Protein AF-A0A3C1ZTW9-F1 (afdb_monomer_lite)

Secondary structure (DSSP, 8-state):
----TT----S--S----SSS-------GGGHHHHHHH-HHHHHHHHHHHHHHHHHHHHHHHHHHHHHHHHHHHHHHHHHHHHHHHHHHHHHHHHHHHHHTHHHHHHHHTT----HHHHHHHHHHHHHHHHH------HHHHHHHHHHHHHHHHHTT-SSHHHHHHHHHHTT--HHHHHHHHHHS-GGGHHHHHHHHHHHHHHHHHHHHHHHHHHHHHHHHHHHHHHH-

Sequence (229 aa):
MGVLPYSRMTSVRGTGEADQDSEVVTLHKDHFREMICDCHELTTALVHEMSSRIREYTKNAQLDDKMMSLGKLSAGLAHELNNPSAAVVRSSKELARHLEQQPERFKKVLKIKMSDAQIDAMTEVLFEKLEQGLVRLSTLDRMDVEEALVDWLYDQEVEEPEDVADNLIDYGFTVEDLEKIASQTPKEHMPGMVQWISQMLTTEKLVGEIEDASSRISNLVLSIKSYTH

Radius of gyration: 37.2 Å; chains: 1; bounding box: 68×43×102 Å

Foldseek 3Di:
DDDFPPDPDPDDPDDDDDPDDDDDDDDDPVCVVVCVVPPVPVNVVRVVVVVVVVVVVVVVVVVVVVVVVVVVVVVVLVVLLVVLVVLLVVLVVVLVVLVVPVPVLVVLVVVFDFDPVLVVQLVVLLVVLVVQAFDDDDPVVLVVQLVQQLVLCVVLVADPSNLLSVLCVRSPDGVVSLVSNPVRGDSVCSNSSSVVSSSVSSNSVSVVSNVVSVVSNVVSVVVVVVVVD

Structure (mmCIF, N/CA/C/O backbone):
data_AF-A0A3C1ZTW9-F1
#
_entry.id   AF-A0A3C1ZTW9-F1
#
loop_
_atom_site.group_PDB
_atom_site.id
_atom_site.type_symbol
_atom_site.label_atom_id
_atom_site.label_alt_id
_atom_site.label_comp_id
_atom_site.label_asym_id
_atom_site.label_entity_id
_atom_site.label_seq_id
_atom_site.pdbx_PDB_ins_code
_atom_site.Cartn_x
_atom_site.Cartn_y
_atom_site.Cartn_z
_atom_site.occupancy
_atom_site.B_iso_or_equiv
_atom_site.auth_seq_id
_atom_site.auth_comp_id
_atom_site.auth_asym_id
_atom_site.auth_atom_id
_atom_site.pdbx_PDB_model_num
ATOM 1 N N . MET A 1 1 ? 21.810 7.412 -52.844 1.00 63.12 1 MET A N 1
ATOM 2 C CA . MET A 1 1 ? 23.039 6.602 -52.659 1.00 63.12 1 MET A CA 1
ATOM 3 C C . MET A 1 1 ? 22.981 5.356 -53.535 1.00 63.12 1 MET A C 1
ATOM 5 O O . MET A 1 1 ? 21.943 4.709 -53.557 1.00 63.12 1 MET A O 1
ATOM 9 N N . GLY A 1 2 ? 24.064 5.036 -54.250 1.00 76.44 2 GLY A N 1
ATOM 10 C CA . GLY A 1 2 ? 24.165 3.859 -55.126 1.00 76.44 2 GLY A CA 1
ATOM 11 C C . GLY A 1 2 ? 24.923 2.682 -54.499 1.00 76.44 2 GLY A C 1
ATOM 12 O O . GLY A 1 2 ? 25.417 2.774 -53.375 1.00 76.44 2 GLY A O 1
ATOM 13 N N . VAL A 1 3 ? 24.999 1.569 -55.232 1.00 85.88 3 VAL A N 1
ATOM 14 C CA . VAL A 1 3 ? 25.796 0.389 -54.859 1.00 85.88 3 VAL A CA 1
ATOM 15 C C . VAL A 1 3 ? 27.291 0.719 -54.888 1.00 85.88 3 VAL A C 1
ATOM 17 O O . VAL A 1 3 ? 27.740 1.461 -55.754 1.00 85.88 3 VAL A O 1
ATOM 20 N N . LEU A 1 4 ? 28.049 0.187 -53.929 1.00 88.19 4 LEU A N 1
ATOM 21 C CA . LEU A 1 4 ? 29.509 0.312 -53.863 1.00 88.19 4 LEU A CA 1
ATOM 22 C C . LEU A 1 4 ? 30.174 -1.018 -54.261 1.00 88.19 4 LEU A C 1
ATOM 24 O O . LEU A 1 4 ? 29.540 -2.070 -54.119 1.00 88.19 4 LEU A O 1
ATOM 28 N N . PRO A 1 5 ? 31.436 -1.009 -54.725 1.00 86.56 5 PRO A N 1
ATOM 29 C CA . PRO A 1 5 ? 32.197 -2.230 -54.977 1.00 86.56 5 PRO A CA 1
ATOM 30 C C . PRO A 1 5 ? 32.163 -3.181 -53.777 1.00 86.56 5 PRO A C 1
ATOM 32 O O . PRO A 1 5 ? 32.276 -2.746 -52.633 1.00 86.56 5 PRO A O 1
ATOM 35 N N . TYR A 1 6 ? 31.993 -4.479 -54.044 1.00 86.75 6 TYR A N 1
ATOM 36 C CA . TYR A 1 6 ? 31.901 -5.547 -53.033 1.00 86.75 6 TYR A CA 1
ATOM 37 C C . TYR A 1 6 ? 30.699 -5.467 -52.068 1.00 86.75 6 TYR A C 1
ATOM 39 O O . TYR A 1 6 ? 30.560 -6.319 -51.188 1.00 86.75 6 TYR A O 1
ATOM 47 N N . SER A 1 7 ? 29.795 -4.496 -52.239 1.00 85.62 7 SER A N 1
ATOM 48 C CA . SER A 1 7 ? 28.564 -4.399 -51.454 1.00 85.62 7 SER A CA 1
ATOM 49 C C . SER A 1 7 ? 27.579 -5.523 -51.796 1.00 85.62 7 SER A C 1
ATOM 51 O O . SER A 1 7 ? 27.437 -5.922 -52.950 1.00 85.62 7 SER A O 1
ATOM 53 N N . ARG A 1 8 ? 26.828 -5.992 -50.791 1.00 83.94 8 ARG A N 1
ATOM 54 C CA . ARG A 1 8 ? 25.714 -6.948 -50.958 1.00 83.94 8 ARG A CA 1
ATOM 55 C C . ARG A 1 8 ? 24.378 -6.271 -51.295 1.00 83.94 8 ARG A C 1
ATOM 57 O O . ARG A 1 8 ? 23.343 -6.931 -51.307 1.00 83.94 8 ARG A O 1
ATOM 64 N N . MET A 1 9 ? 24.368 -4.956 -51.506 1.00 80.25 9 MET A N 1
ATOM 65 C CA . MET A 1 9 ? 23.143 -4.199 -51.754 1.00 80.25 9 MET A CA 1
ATO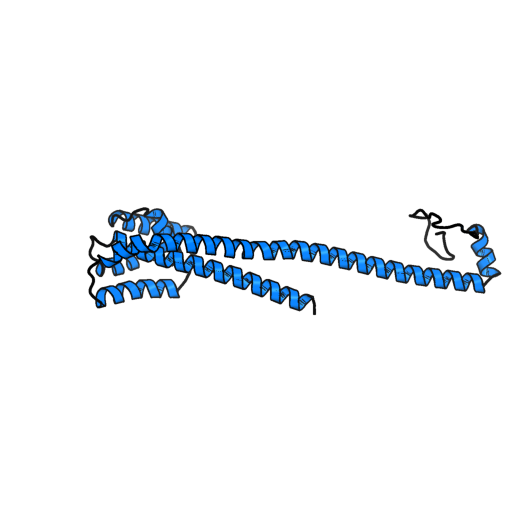M 66 C C . MET A 1 9 ? 22.567 -4.510 -53.143 1.00 80.25 9 MET A C 1
ATOM 68 O O . MET A 1 9 ? 23.2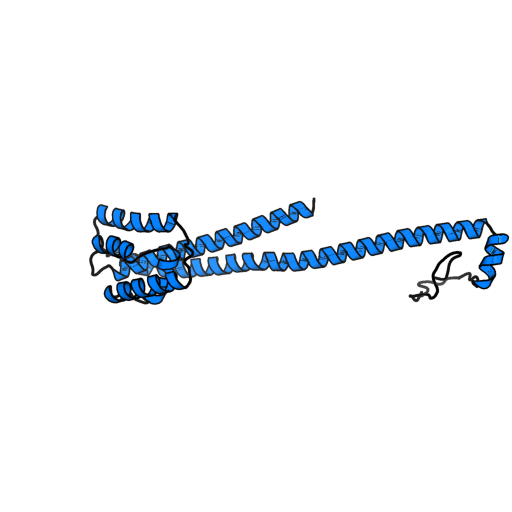19 -4.279 -54.156 1.00 80.25 9 MET A O 1
ATOM 72 N N . THR A 1 10 ? 21.325 -4.995 -53.191 1.00 75.19 10 THR A N 1
ATOM 73 C CA . THR A 1 10 ? 20.616 -5.346 -54.438 1.00 75.19 10 THR A CA 1
ATOM 74 C C . THR A 1 10 ? 19.577 -4.307 -54.864 1.00 75.19 10 THR A C 1
ATOM 76 O O . THR A 1 10 ? 19.251 -4.215 -56.043 1.00 75.19 10 THR A O 1
ATOM 79 N N . SER A 1 11 ? 19.087 -3.494 -53.926 1.00 75.44 11 SER A N 1
ATOM 80 C CA . SER A 1 11 ? 18.106 -2.430 -54.161 1.00 75.44 11 SER A CA 1
ATOM 81 C C . SER A 1 11 ? 18.383 -1.241 -53.244 1.00 75.44 11 SER A C 1
ATOM 83 O O . SER A 1 11 ? 18.690 -1.436 -52.065 1.00 75.44 11 SER A O 1
ATOM 85 N N . VAL A 1 12 ? 18.219 -0.020 -53.748 1.00 75.88 12 VAL A N 1
ATOM 86 C CA . VAL A 1 12 ? 18.266 1.196 -52.924 1.00 75.88 12 VAL A CA 1
ATOM 87 C C . VAL A 1 12 ? 16.960 1.295 -52.125 1.00 75.88 12 VAL A C 1
ATOM 89 O O . VAL A 1 12 ? 15.884 1.179 -52.702 1.00 75.88 12 VAL A O 1
ATOM 92 N N . ARG A 1 13 ? 17.045 1.482 -50.801 1.00 68.75 13 ARG A N 1
ATOM 93 C CA . ARG A 1 13 ? 15.878 1.544 -49.892 1.00 68.75 13 ARG A CA 1
ATOM 94 C C . ARG A 1 13 ? 15.469 2.968 -49.479 1.00 68.75 13 ARG A C 1
ATOM 96 O O . ARG A 1 13 ? 14.739 3.127 -48.511 1.00 68.75 13 ARG A O 1
ATOM 103 N N . GLY A 1 14 ? 15.927 3.995 -50.193 1.00 77.06 14 GLY A N 1
ATOM 104 C CA . GLY A 1 14 ? 15.598 5.391 -49.896 1.00 77.06 14 GLY A CA 1
ATOM 105 C C . GLY A 1 14 ? 15.730 6.301 -51.114 1.00 77.06 14 GLY A C 1
ATOM 106 O O . GLY A 1 14 ? 16.439 5.977 -52.068 1.00 77.06 14 GLY A O 1
ATOM 107 N N . THR A 1 15 ? 15.046 7.438 -51.076 1.00 80.75 15 THR A N 1
ATOM 108 C CA . THR A 1 15 ? 15.148 8.514 -52.069 1.00 80.75 15 THR A CA 1
ATOM 109 C C . THR A 1 15 ? 16.138 9.572 -51.588 1.00 80.75 15 THR A C 1
ATOM 111 O O . THR A 1 15 ? 16.357 9.729 -50.390 1.00 80.75 15 THR A O 1
ATOM 114 N N . GLY A 1 16 ? 16.780 10.268 -52.523 1.00 84.44 16 GLY A N 1
ATOM 115 C CA . GLY A 1 16 ? 17.597 11.442 -52.227 1.00 84.44 16 GLY A CA 1
ATOM 116 C C . GLY A 1 16 ? 17.091 12.607 -53.060 1.00 84.44 16 GLY A C 1
ATOM 117 O O . GLY A 1 16 ? 16.794 12.417 -54.238 1.00 84.44 16 GLY A O 1
ATOM 118 N N . GLU A 1 17 ? 16.990 13.775 -52.446 1.00 89.88 17 GLU A N 1
ATOM 119 C CA . GLU A 1 17 ? 16.641 15.034 -53.096 1.00 89.88 17 GLU A CA 1
ATOM 120 C C . GLU A 1 17 ? 17.818 15.999 -52.945 1.00 89.88 17 GLU A C 1
ATOM 122 O O . GLU A 1 17 ? 18.575 15.914 -51.973 1.00 89.88 17 GLU A O 1
ATOM 127 N N . ALA A 1 18 ? 18.020 16.860 -53.940 1.00 92.94 18 ALA A N 1
ATOM 128 C CA . ALA A 1 18 ? 19.041 17.892 -53.873 1.00 92.94 18 ALA A CA 1
ATOM 129 C C . ALA A 1 18 ? 18.489 19.075 -53.069 1.00 92.94 18 ALA A C 1
ATOM 131 O O . ALA A 1 18 ? 17.537 19.716 -53.497 1.00 92.94 18 ALA A O 1
ATOM 132 N N . ASP A 1 19 ? 19.097 19.356 -51.919 1.00 94.12 19 ASP A N 1
ATOM 133 C CA . ASP A 1 19 ? 18.722 20.488 -51.054 1.00 94.12 19 ASP A CA 1
ATOM 134 C C . ASP A 1 19 ? 19.178 21.847 -51.633 1.00 94.12 19 ASP A C 1
ATOM 136 O O . ASP A 1 19 ? 18.677 22.908 -51.277 1.00 94.12 19 ASP A O 1
ATOM 140 N N . GLN A 1 20 ? 20.132 21.815 -52.567 1.00 95.44 20 GLN A N 1
ATOM 141 C CA . GLN A 1 20 ? 20.715 22.977 -53.240 1.00 95.44 20 GLN A CA 1
ATOM 142 C C . GLN A 1 20 ? 21.176 22.601 -54.657 1.00 95.44 20 GLN A C 1
ATOM 144 O O . GLN A 1 20 ? 21.343 21.413 -54.955 1.00 95.44 20 GLN A O 1
ATOM 149 N N . ASP A 1 21 ? 21.445 23.596 -55.510 1.00 95.00 21 ASP A N 1
ATOM 150 C CA . ASP A 1 21 ? 22.015 23.386 -56.850 1.00 95.00 21 ASP A CA 1
ATOM 151 C C . ASP A 1 21 ? 23.274 22.505 -56.765 1.00 95.00 21 ASP A C 1
ATOM 153 O O . ASP A 1 21 ? 24.245 22.837 -56.082 1.00 95.00 21 ASP A O 1
ATOM 157 N N . SER A 1 22 ? 23.225 21.337 -57.414 1.00 93.81 22 SER A N 1
ATOM 158 C CA . SER A 1 22 ? 24.206 20.262 -57.237 1.00 93.81 22 SER A CA 1
ATOM 159 C C . SER A 1 22 ? 24.535 19.570 -58.556 1.00 93.81 22 SER A C 1
ATOM 161 O O . SER A 1 22 ? 23.651 19.300 -59.369 1.00 93.81 22 SER A O 1
ATOM 163 N N . GLU A 1 23 ? 25.800 19.191 -58.724 1.00 93.94 23 GLU A N 1
ATOM 164 C CA . GLU A 1 23 ? 26.262 18.325 -59.810 1.00 93.94 23 GLU A CA 1
ATOM 165 C C . GLU A 1 23 ? 26.607 16.936 -59.263 1.00 93.94 23 GLU A C 1
ATOM 167 O O . GLU A 1 23 ? 27.241 16.802 -58.214 1.00 93.94 23 GLU A O 1
ATOM 172 N N . VAL A 1 24 ? 26.189 15.882 -59.968 1.00 89.19 24 VAL A N 1
ATOM 173 C CA . VAL A 1 24 ? 26.391 14.492 -59.539 1.00 89.19 24 VAL A CA 1
ATOM 174 C C . VAL A 1 24 ? 27.099 13.705 -60.631 1.00 89.19 24 VAL A C 1
ATOM 176 O O . VAL A 1 24 ? 26.629 13.622 -61.764 1.00 89.19 24 VAL A O 1
ATOM 179 N N . VAL A 1 25 ? 28.197 13.050 -60.259 1.00 89.81 25 VAL A N 1
ATOM 180 C CA . VAL A 1 25 ? 28.886 12.080 -61.114 1.00 89.81 25 VAL A CA 1
ATOM 181 C C . VAL A 1 25 ? 28.352 10.684 -60.811 1.00 89.81 25 VAL A C 1
ATOM 183 O O . VAL A 1 25 ? 28.260 10.277 -59.652 1.00 89.81 25 VAL A O 1
ATOM 186 N N . THR A 1 26 ? 27.997 9.936 -61.855 1.00 88.75 26 THR A N 1
ATOM 187 C CA . THR A 1 26 ? 27.451 8.580 -61.727 1.00 88.75 26 THR A CA 1
ATOM 188 C C . THR A 1 26 ? 28.301 7.576 -62.496 1.00 88.75 26 THR A C 1
ATOM 190 O O . THR A 1 26 ? 28.821 7.874 -63.567 1.00 88.75 26 THR A O 1
ATOM 193 N N . LEU A 1 27 ? 28.443 6.374 -61.936 1.00 88.62 27 LEU A N 1
ATOM 194 C CA . LEU A 1 27 ? 29.130 5.248 -62.563 1.00 88.62 27 LEU A CA 1
ATOM 195 C C . LEU A 1 27 ? 28.200 4.037 -62.541 1.00 88.62 27 LEU A C 1
ATOM 197 O O . LEU A 1 27 ? 27.727 3.633 -61.476 1.00 88.62 27 LEU A O 1
ATOM 201 N N . HIS A 1 28 ? 27.934 3.456 -63.711 1.00 89.94 28 HIS A N 1
ATOM 202 C CA . HIS A 1 28 ? 27.120 2.248 -63.793 1.00 89.94 28 HIS A CA 1
ATOM 203 C C . HIS A 1 28 ? 27.877 1.050 -63.198 1.00 89.94 28 HIS A C 1
ATOM 205 O O . HIS A 1 28 ? 29.075 0.884 -63.434 1.00 89.94 28 HIS A O 1
ATOM 211 N N . LYS A 1 29 ? 27.174 0.189 -62.450 1.00 87.75 29 LYS A N 1
ATOM 212 C CA . LYS A 1 29 ? 27.762 -0.967 -61.741 1.00 87.75 29 LYS A CA 1
ATOM 213 C C . LYS A 1 29 ? 28.537 -1.926 -62.653 1.00 87.75 29 LYS A C 1
ATOM 215 O O . LYS A 1 29 ? 29.446 -2.607 -62.188 1.00 87.75 29 LYS A O 1
ATOM 220 N N . ASP A 1 30 ? 28.192 -1.970 -63.939 1.00 91.69 30 ASP A N 1
ATOM 221 C CA . ASP A 1 30 ? 28.836 -2.849 -64.923 1.00 91.69 30 ASP A CA 1
ATOM 222 C C . ASP A 1 30 ? 30.314 -2.481 -65.142 1.00 91.69 30 ASP A C 1
ATOM 224 O O . ASP A 1 30 ? 31.121 -3.348 -65.469 1.00 91.69 30 ASP A O 1
ATOM 228 N N . HIS A 1 31 ? 30.695 -1.231 -64.860 1.00 91.75 31 HIS A N 1
ATOM 229 C CA . HIS A 1 31 ? 32.078 -0.756 -64.946 1.00 91.75 31 HIS A CA 1
ATOM 230 C C . HIS A 1 31 ? 32.896 -1.014 -63.675 1.00 91.75 31 HIS A C 1
ATOM 232 O O . HIS A 1 31 ? 34.090 -0.732 -63.646 1.00 91.75 31 HIS A O 1
ATOM 238 N N . PHE A 1 32 ? 32.303 -1.561 -62.605 1.00 90.31 32 PHE A N 1
ATOM 239 C CA . PHE A 1 32 ? 33.034 -1.767 -61.348 1.00 90.31 32 PHE A CA 1
ATOM 240 C C . PHE A 1 32 ? 34.197 -2.738 -61.508 1.00 90.31 32 PHE A C 1
ATOM 242 O O . PHE A 1 32 ? 35.233 -2.542 -60.884 1.00 90.31 32 PHE A O 1
ATOM 249 N N . ARG A 1 33 ? 34.046 -3.768 -62.350 1.00 90.38 33 ARG A N 1
ATOM 250 C CA . ARG A 1 33 ? 35.115 -4.742 -62.595 1.00 90.38 33 ARG A CA 1
ATOM 251 C C . ARG A 1 33 ? 36.340 -4.084 -63.229 1.00 90.38 33 ARG A C 1
ATOM 253 O O . ARG A 1 33 ? 37.445 -4.318 -62.760 1.00 90.38 33 ARG A O 1
ATOM 260 N N . GLU A 1 34 ? 36.122 -3.272 -64.257 1.00 92.38 34 GLU A N 1
ATOM 261 C CA . GLU A 1 34 ? 37.170 -2.512 -64.945 1.00 92.38 34 GLU A CA 1
ATOM 262 C C . GLU A 1 34 ? 37.811 -1.498 -63.991 1.00 92.38 34 GLU A C 1
ATOM 264 O O . GLU A 1 34 ? 39.018 -1.515 -63.790 1.00 92.38 34 GLU A O 1
ATOM 269 N N . MET A 1 35 ? 36.999 -0.723 -63.264 1.00 92.31 35 MET A N 1
ATOM 270 C CA . MET A 1 35 ? 37.477 0.234 -62.261 1.00 92.31 35 MET A CA 1
ATOM 271 C C . MET A 1 35 ? 38.347 -0.416 -61.172 1.00 92.31 35 MET A C 1
ATOM 273 O O . MET A 1 35 ? 39.345 0.167 -60.759 1.00 92.31 35 MET A O 1
ATOM 277 N N . ILE A 1 36 ? 37.991 -1.613 -60.697 1.00 92.38 36 ILE A N 1
ATOM 278 C CA . ILE A 1 36 ? 38.790 -2.348 -59.705 1.00 92.38 36 ILE A CA 1
ATOM 279 C C . ILE A 1 36 ? 40.167 -2.711 -60.270 1.00 92.38 36 ILE A C 1
ATOM 281 O O . ILE A 1 36 ? 41.159 -2.622 -59.549 1.00 92.38 36 ILE A O 1
ATOM 285 N N . CYS A 1 37 ? 40.231 -3.118 -61.539 1.00 92.25 37 CYS A N 1
ATOM 286 C CA . CYS A 1 37 ? 41.480 -3.482 -62.201 1.00 92.25 37 CYS A CA 1
ATOM 287 C C . CYS A 1 37 ? 42.338 -2.256 -62.541 1.00 92.25 37 CYS A C 1
ATOM 289 O O . CYS A 1 37 ? 43.548 -2.284 -62.327 1.00 92.25 37 CYS A O 1
ATOM 291 N N . ASP A 1 38 ? 41.717 -1.171 -62.998 1.00 93.25 38 ASP A N 1
ATOM 292 C CA . ASP A 1 38 ? 42.433 -0.075 -63.656 1.00 93.25 38 ASP A CA 1
ATOM 293 C C . ASP A 1 38 ? 42.562 1.177 -62.771 1.00 93.25 38 ASP A C 1
ATOM 295 O O . ASP A 1 38 ? 43.392 2.045 -63.028 1.00 93.25 38 ASP A O 1
ATOM 299 N N . CYS A 1 39 ? 41.776 1.282 -61.693 1.00 92.12 39 CYS A N 1
ATOM 300 C CA . CYS A 1 39 ? 41.699 2.453 -60.809 1.00 92.12 39 CYS A CA 1
ATOM 301 C C . CYS A 1 39 ? 41.692 2.041 -59.324 1.00 92.12 39 CYS A C 1
ATOM 303 O O . CYS A 1 39 ? 40.679 2.106 -58.613 1.00 92.12 39 CYS A O 1
ATOM 305 N N . HIS A 1 40 ? 42.861 1.639 -58.825 1.00 89.56 40 HIS A N 1
ATOM 306 C CA . HIS A 1 40 ? 43.028 1.146 -57.453 1.00 89.56 40 HIS A CA 1
ATOM 307 C C . HIS A 1 40 ? 42.781 2.223 -56.377 1.00 89.56 40 HIS A C 1
ATOM 309 O O . HIS A 1 40 ? 42.235 1.918 -55.313 1.00 89.56 40 HIS A O 1
ATOM 315 N N . GLU A 1 41 ? 43.133 3.485 -56.646 1.00 93.31 41 GLU A N 1
ATOM 316 C CA . GLU A 1 41 ? 42.929 4.601 -55.708 1.00 93.31 41 GLU A CA 1
ATOM 317 C C . GLU A 1 41 ? 41.439 4.860 -55.449 1.00 93.31 41 GLU A C 1
ATOM 319 O O . GLU A 1 41 ? 41.002 4.904 -54.296 1.00 93.31 41 GLU A O 1
ATOM 324 N N . LEU A 1 42 ? 40.637 4.932 -56.519 1.00 90.06 42 LEU A N 1
ATOM 325 C CA . LEU A 1 42 ? 39.186 5.098 -56.425 1.00 90.06 42 LEU A CA 1
ATOM 326 C C . LEU A 1 42 ? 38.535 3.901 -55.723 1.00 90.06 42 LEU A C 1
ATOM 328 O O . LEU A 1 42 ? 37.688 4.075 -54.849 1.00 90.06 42 LEU A O 1
ATOM 332 N N . THR A 1 43 ? 38.972 2.683 -56.049 1.00 91.94 43 THR A N 1
ATOM 333 C CA . THR A 1 43 ? 38.489 1.464 -55.385 1.00 91.94 43 THR A CA 1
ATOM 334 C C . THR A 1 43 ? 38.755 1.503 -53.879 1.00 91.94 43 THR A C 1
ATOM 336 O O . THR A 1 43 ? 37.856 1.217 -53.087 1.00 91.94 43 THR A O 1
ATOM 339 N N . THR A 1 44 ? 39.955 1.917 -53.468 1.00 92.75 44 THR A N 1
ATOM 340 C CA . THR A 1 44 ? 40.328 2.044 -52.051 1.00 92.75 44 THR A CA 1
ATOM 341 C C . THR A 1 44 ? 39.464 3.084 -51.338 1.00 92.75 44 THR A C 1
ATOM 343 O O . THR A 1 44 ? 38.929 2.807 -50.262 1.00 92.75 44 THR A O 1
ATOM 346 N N . ALA A 1 45 ? 39.255 4.252 -51.955 1.00 91.88 45 ALA A N 1
ATOM 347 C CA . ALA A 1 45 ? 38.398 5.302 -51.408 1.00 91.88 45 ALA A CA 1
ATOM 348 C C . ALA A 1 45 ? 36.948 4.823 -51.206 1.00 91.88 45 ALA A C 1
ATOM 350 O O . ALA A 1 45 ? 36.375 5.021 -50.134 1.00 91.88 45 ALA A O 1
ATOM 351 N N . LEU A 1 46 ? 36.372 4.122 -52.190 1.00 91.12 46 LEU A N 1
ATOM 352 C CA . LEU A 1 46 ? 35.005 3.593 -52.106 1.00 91.12 46 LEU A CA 1
ATOM 353 C C . LEU A 1 46 ? 34.860 2.479 -51.054 1.00 91.12 46 LEU A C 1
ATOM 355 O O . LEU A 1 46 ? 33.819 2.383 -50.401 1.00 91.12 46 LEU A O 1
ATOM 359 N N . VAL A 1 47 ? 35.890 1.652 -50.848 1.00 91.31 47 VAL A N 1
ATOM 360 C CA . VAL A 1 47 ? 35.903 0.626 -49.788 1.00 91.31 47 VAL A CA 1
ATOM 361 C C . VAL A 1 47 ? 36.013 1.255 -48.396 1.00 91.31 47 VAL A C 1
ATOM 363 O O . VAL A 1 47 ? 35.320 0.820 -47.468 1.00 91.31 47 VAL A O 1
ATOM 366 N N . HIS A 1 48 ? 36.838 2.293 -48.229 1.00 91.94 48 HIS A N 1
ATOM 367 C CA . HIS A 1 48 ? 36.892 3.059 -46.982 1.00 91.94 48 HIS A CA 1
ATOM 368 C C . HIS A 1 48 ? 35.548 3.720 -46.673 1.00 91.94 48 HIS A C 1
ATOM 370 O O . HIS A 1 48 ? 35.064 3.609 -45.546 1.00 91.94 48 HIS A O 1
ATOM 376 N N . GLU A 1 49 ? 34.912 4.319 -47.678 1.00 90.88 49 GLU A N 1
ATOM 377 C CA . GLU A 1 49 ? 33.584 4.916 -47.559 1.00 90.88 49 GLU A CA 1
ATOM 378 C C . GLU A 1 49 ? 32.529 3.874 -47.160 1.00 90.88 49 GLU A C 1
ATOM 380 O O . GLU A 1 49 ? 31.775 4.077 -46.208 1.00 90.88 49 GLU A O 1
ATOM 385 N N . MET A 1 50 ? 32.522 2.702 -47.804 1.00 89.62 50 MET A N 1
ATOM 386 C CA . MET A 1 50 ? 31.650 1.589 -47.414 1.00 89.62 50 MET A CA 1
ATOM 387 C C . MET A 1 50 ? 31.872 1.179 -45.951 1.00 89.62 50 MET A C 1
ATOM 389 O O . MET A 1 50 ? 30.911 0.980 -45.208 1.00 89.62 50 MET A O 1
ATOM 393 N N . SER A 1 51 ? 33.131 1.070 -45.525 1.00 90.44 51 SER A N 1
ATOM 394 C CA . SER A 1 51 ? 33.486 0.686 -44.154 1.00 90.44 51 SER A CA 1
ATOM 395 C C . SER A 1 51 ? 33.016 1.725 -43.134 1.00 90.44 51 SER A C 1
ATOM 397 O O . SER A 1 51 ? 32.506 1.365 -42.072 1.00 90.44 51 SER A O 1
ATOM 399 N N . SER A 1 52 ? 33.148 3.013 -43.457 1.00 91.50 52 SER A N 1
ATOM 400 C CA . SER A 1 52 ? 32.628 4.109 -42.636 1.00 91.50 52 SER A CA 1
ATOM 401 C C . SER A 1 52 ? 31.105 4.074 -42.546 1.00 91.50 52 SER A C 1
ATOM 403 O O . SER A 1 52 ? 30.584 4.110 -41.433 1.00 91.50 52 SER A O 1
ATOM 405 N N . ARG A 1 53 ? 30.398 3.864 -43.666 1.00 88.25 53 ARG A N 1
ATOM 406 C CA . ARG A 1 53 ? 28.931 3.722 -43.679 1.00 88.25 53 ARG A CA 1
ATOM 407 C C . ARG A 1 53 ? 28.444 2.558 -42.827 1.00 88.25 53 ARG A C 1
ATOM 409 O O . ARG A 1 53 ? 27.478 2.713 -42.092 1.00 88.25 53 ARG A O 1
ATOM 416 N N . ILE A 1 54 ? 29.106 1.400 -42.890 1.00 88.38 54 ILE A N 1
ATOM 417 C CA . ILE A 1 54 ? 28.738 0.239 -42.061 1.00 88.38 54 ILE A CA 1
ATOM 418 C C . ILE A 1 54 ? 28.882 0.578 -40.573 1.00 88.38 54 ILE A C 1
ATOM 420 O O . ILE A 1 54 ? 27.980 0.278 -39.788 1.00 88.38 54 ILE A O 1
ATOM 424 N N . ARG A 1 55 ? 29.991 1.219 -40.180 1.00 91.19 55 ARG A N 1
ATOM 425 C CA . ARG A 1 55 ? 30.206 1.648 -38.789 1.00 91.19 55 ARG A CA 1
ATOM 426 C C . ARG A 1 55 ? 29.145 2.644 -38.334 1.00 91.19 55 ARG A C 1
ATOM 428 O O . ARG A 1 55 ? 28.597 2.480 -37.249 1.00 91.19 55 ARG A O 1
ATOM 435 N N . GLU A 1 56 ? 28.846 3.643 -39.156 1.00 90.31 56 GLU A N 1
ATOM 436 C CA . GLU A 1 56 ? 27.851 4.669 -38.850 1.00 90.31 56 GLU A CA 1
ATOM 437 C C . GLU A 1 56 ? 26.445 4.076 -38.726 1.00 90.31 56 GLU A C 1
ATOM 439 O O . GLU A 1 56 ? 25.765 4.310 -37.731 1.00 90.31 56 GLU A O 1
ATOM 444 N N . TYR 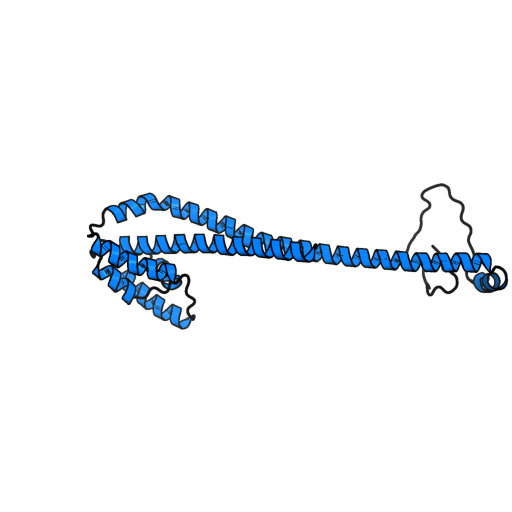A 1 57 ? 26.046 3.215 -39.665 1.00 87.50 57 TYR A N 1
ATOM 445 C CA . TYR A 1 57 ? 24.748 2.545 -39.623 1.00 87.50 57 TYR A CA 1
ATOM 446 C C . TYR A 1 57 ? 24.613 1.641 -38.394 1.00 87.50 57 TYR A C 1
ATOM 448 O O . TYR A 1 57 ? 23.583 1.647 -37.729 1.00 87.50 57 TYR A O 1
ATOM 456 N N . THR A 1 58 ? 25.669 0.894 -38.052 1.00 90.38 58 THR A N 1
ATOM 457 C CA . THR A 1 58 ? 25.681 0.038 -36.854 1.00 90.38 58 THR A CA 1
ATOM 458 C C . THR A 1 58 ? 25.564 0.876 -35.583 1.00 90.38 58 THR A C 1
ATOM 460 O O . THR A 1 58 ? 24.809 0.521 -34.683 1.00 90.38 58 THR A O 1
ATOM 463 N N . LYS A 1 59 ? 26.274 2.008 -35.515 1.00 92.56 59 LYS A N 1
ATOM 464 C CA . LYS A 1 59 ? 26.193 2.942 -34.387 1.00 92.56 59 LYS A CA 1
ATOM 465 C C . LYS A 1 59 ? 24.790 3.535 -34.252 1.00 92.56 59 LYS A C 1
ATOM 467 O O . LYS A 1 59 ? 24.264 3.559 -33.144 1.00 92.56 59 LYS A O 1
ATOM 472 N N . ASN A 1 60 ? 24.190 3.989 -35.351 1.00 89.31 60 ASN A N 1
ATOM 473 C CA . ASN A 1 60 ? 22.848 4.571 -35.337 1.00 89.31 60 ASN A CA 1
ATOM 474 C C . ASN A 1 60 ? 21.802 3.526 -34.943 1.00 89.31 60 ASN A C 1
ATOM 476 O O . ASN A 1 60 ? 21.034 3.778 -34.026 1.00 89.31 60 ASN A O 1
ATOM 480 N N . ALA A 1 61 ? 21.862 2.315 -35.506 1.00 89.56 61 ALA A N 1
ATOM 481 C CA . ALA A 1 61 ? 20.981 1.220 -35.104 1.00 89.56 61 ALA A CA 1
ATOM 482 C C . ALA A 1 61 ? 21.110 0.884 -33.604 1.00 89.56 61 ALA A C 1
ATOM 484 O O . ALA A 1 61 ? 20.109 0.703 -32.921 1.00 89.56 61 ALA A O 1
ATOM 485 N N . GLN A 1 62 ? 22.333 0.868 -33.056 1.00 90.12 62 GLN A N 1
ATOM 486 C CA . GLN A 1 62 ? 22.547 0.673 -31.616 1.00 90.12 62 GLN A CA 1
ATOM 487 C C . GLN A 1 62 ? 21.986 1.819 -30.764 1.00 90.12 62 GLN A C 1
ATOM 489 O O . GLN A 1 62 ? 21.533 1.581 -29.644 1.00 90.12 62 GLN A O 1
ATOM 494 N N . LEU A 1 63 ? 22.057 3.062 -31.245 1.00 87.62 63 LEU A N 1
ATOM 495 C CA . LEU A 1 63 ? 21.463 4.211 -30.562 1.00 87.62 63 LEU A CA 1
ATOM 496 C C . LEU A 1 63 ? 19.936 4.143 -30.601 1.00 87.62 63 LEU A C 1
ATOM 498 O O . LEU A 1 63 ? 19.314 4.358 -29.564 1.00 87.62 63 LEU A O 1
ATOM 502 N N . ASP A 1 64 ? 19.353 3.782 -31.741 1.00 86.50 64 ASP A N 1
ATOM 503 C CA . ASP A 1 64 ? 17.909 3.616 -31.908 1.00 86.50 64 ASP A CA 1
ATOM 504 C C . ASP A 1 64 ? 17.371 2.509 -30.992 1.00 86.50 64 ASP A C 1
ATOM 506 O O . ASP A 1 64 ? 16.409 2.731 -30.255 1.00 86.50 64 ASP A O 1
ATOM 510 N N . ASP A 1 65 ? 18.046 1.355 -30.936 1.00 86.62 65 ASP A N 1
ATOM 511 C CA . ASP A 1 65 ? 17.696 0.258 -30.025 1.00 86.62 65 ASP A CA 1
ATOM 512 C C . ASP A 1 65 ? 17.777 0.694 -28.553 1.00 86.62 65 ASP A C 1
ATOM 514 O O . ASP A 1 65 ? 16.885 0.392 -27.751 1.00 86.62 65 ASP A O 1
ATOM 518 N N . LYS A 1 66 ? 18.821 1.449 -28.182 1.00 83.31 66 LYS A N 1
ATOM 519 C CA . LYS A 1 66 ? 18.959 2.006 -26.827 1.00 83.31 66 LYS A CA 1
ATOM 520 C C . LYS A 1 66 ? 17.846 2.997 -26.509 1.00 83.31 66 LYS A C 1
ATOM 522 O O . LYS A 1 66 ? 17.271 2.902 -25.430 1.00 83.31 66 LYS A O 1
ATOM 527 N N . MET A 1 67 ? 17.523 3.909 -27.425 1.00 84.44 67 MET A N 1
ATOM 528 C CA . MET A 1 67 ? 16.455 4.898 -27.251 1.00 84.44 67 MET A CA 1
ATOM 529 C C . MET A 1 67 ? 15.086 4.233 -27.135 1.00 84.44 67 MET A C 1
ATOM 531 O O . MET A 1 67 ? 14.293 4.601 -26.272 1.00 84.44 67 MET A O 1
ATOM 535 N N . MET A 1 68 ? 14.819 3.209 -27.945 1.00 82.75 68 MET A N 1
ATOM 536 C CA . MET A 1 68 ? 13.584 2.434 -27.869 1.00 82.75 68 MET A CA 1
ATOM 537 C C . MET A 1 68 ? 13.477 1.665 -26.546 1.00 82.75 68 MET A C 1
ATOM 539 O O . MET A 1 68 ? 12.405 1.633 -25.937 1.00 82.75 68 MET A O 1
ATOM 543 N N . SER A 1 69 ? 14.580 1.072 -26.078 1.00 79.94 69 SER A N 1
ATOM 544 C CA . SER A 1 69 ? 14.646 0.410 -24.770 1.00 79.94 69 SER A CA 1
ATOM 545 C C . SER A 1 69 ? 14.409 1.400 -23.622 1.00 79.94 69 SER A C 1
ATOM 547 O O . SER A 1 69 ? 13.557 1.160 -22.767 1.00 79.94 69 SER A O 1
ATOM 549 N N . LEU A 1 70 ? 15.070 2.562 -23.657 1.00 81.56 70 LEU A N 1
ATOM 550 C CA . LEU A 1 70 ? 14.866 3.659 -22.707 1.00 81.56 70 LEU A CA 1
ATOM 551 C C . LEU A 1 70 ? 13.418 4.151 -22.707 1.00 81.56 70 LEU A C 1
ATOM 553 O O . LEU A 1 70 ? 12.830 4.259 -21.641 1.00 81.56 70 LEU A O 1
ATOM 557 N N . GLY A 1 71 ? 12.811 4.376 -23.874 1.00 81.44 71 GLY A N 1
ATOM 558 C CA . GLY A 1 71 ? 11.421 4.822 -23.974 1.00 81.44 71 GLY A CA 1
ATOM 559 C C . GLY A 1 71 ? 10.437 3.840 -23.333 1.00 81.44 71 GLY A C 1
ATOM 560 O O . GLY A 1 71 ? 9.544 4.252 -22.591 1.00 81.44 71 GLY A O 1
ATOM 561 N N . LYS A 1 72 ? 10.635 2.531 -23.549 1.00 79.12 72 LYS A N 1
ATOM 562 C CA . LYS A 1 72 ? 9.837 1.482 -22.892 1.00 79.12 72 LYS A CA 1
ATOM 563 C C . LYS A 1 72 ? 10.039 1.469 -21.377 1.00 79.12 72 LYS A C 1
ATOM 565 O O . LYS A 1 72 ? 9.058 1.391 -20.641 1.00 79.12 72 LYS A O 1
ATOM 570 N N . LEU A 1 73 ? 11.287 1.571 -20.919 1.00 79.31 73 LEU A N 1
ATOM 571 C CA . LEU A 1 73 ? 11.616 1.612 -19.494 1.00 79.31 73 LEU A CA 1
ATOM 572 C C . LEU A 1 73 ? 11.032 2.855 -18.819 1.00 79.31 73 LEU A C 1
ATOM 574 O O . LEU A 1 73 ? 10.392 2.727 -17.784 1.00 79.31 73 LEU A O 1
ATOM 578 N N . SER A 1 74 ? 11.175 4.039 -19.418 1.00 81.75 74 SER A N 1
ATOM 579 C CA . SER A 1 74 ? 10.619 5.289 -18.894 1.00 81.75 74 SER A CA 1
ATOM 580 C C . SER A 1 74 ? 9.096 5.245 -18.790 1.00 81.75 74 SER A C 1
ATOM 582 O O . SER A 1 74 ? 8.549 5.686 -17.783 1.00 81.75 74 SER A O 1
ATOM 584 N N . ALA A 1 75 ? 8.407 4.684 -19.790 1.00 82.31 75 ALA A N 1
ATOM 585 C CA . ALA A 1 75 ? 6.954 4.535 -19.753 1.00 82.31 75 ALA A CA 1
ATOM 586 C C . ALA A 1 75 ? 6.498 3.562 -18.651 1.00 82.31 75 ALA A C 1
ATOM 588 O O . ALA A 1 75 ? 5.596 3.891 -17.879 1.00 82.31 75 ALA A O 1
ATOM 589 N N . GLY A 1 76 ? 7.144 2.395 -18.539 1.00 84.50 76 GLY A N 1
ATOM 590 C CA . GLY A 1 76 ? 6.849 1.427 -17.479 1.00 84.50 76 GLY A CA 1
ATOM 591 C C . GLY A 1 76 ? 7.131 1.995 -16.089 1.00 84.50 76 GLY A C 1
ATOM 592 O O . GLY A 1 76 ? 6.319 1.869 -15.183 1.00 84.50 76 GLY A O 1
ATOM 593 N N . LEU A 1 77 ? 8.237 2.716 -15.941 1.00 84.75 77 LEU A N 1
ATOM 594 C CA . LEU A 1 77 ? 8.638 3.331 -14.685 1.00 84.75 77 LEU A CA 1
ATOM 595 C C . LEU A 1 77 ? 7.695 4.448 -14.238 1.00 84.75 77 LEU A C 1
ATOM 597 O O . LEU A 1 77 ? 7.360 4.529 -13.061 1.00 84.75 77 LEU A O 1
ATOM 601 N N . ALA A 1 78 ? 7.250 5.298 -15.166 1.00 86.19 78 ALA A N 1
ATOM 602 C CA . ALA A 1 78 ? 6.263 6.327 -14.862 1.00 86.19 78 ALA A CA 1
ATOM 603 C C . ALA A 1 78 ? 4.966 5.697 -14.340 1.00 86.19 78 ALA A C 1
ATOM 605 O O . ALA A 1 78 ? 4.389 6.183 -13.370 1.00 86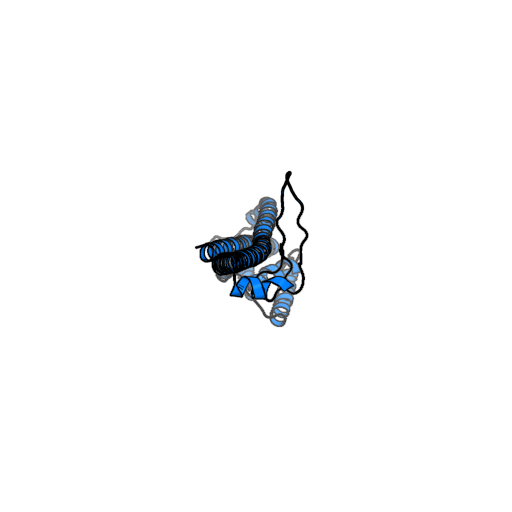.19 78 ALA A O 1
ATOM 606 N N . HIS A 1 79 ? 4.537 4.584 -14.940 1.00 88.50 79 HIS A N 1
ATOM 607 C CA . HIS A 1 79 ? 3.381 3.833 -14.465 1.00 88.50 79 HIS A CA 1
ATOM 608 C C . HIS A 1 79 ? 3.612 3.240 -13.064 1.00 88.50 79 HIS A C 1
ATOM 610 O O . HIS A 1 79 ? 2.793 3.444 -12.166 1.00 88.50 79 HIS A O 1
ATOM 616 N N . GLU A 1 80 ? 4.746 2.569 -12.854 1.00 91.06 80 GLU A N 1
ATOM 617 C CA . GLU A 1 80 ? 5.107 1.973 -11.563 1.00 91.06 80 GLU A CA 1
ATOM 618 C C . GLU A 1 80 ? 5.280 3.009 -10.445 1.00 91.06 80 GLU A C 1
ATOM 620 O O . GLU A 1 80 ? 5.004 2.697 -9.291 1.00 91.06 80 GLU A O 1
ATOM 625 N N . LEU A 1 81 ? 5.692 4.242 -10.762 1.00 91.69 81 LEU A N 1
ATOM 626 C CA . LEU A 1 81 ? 5.805 5.341 -9.798 1.00 91.69 81 LEU A CA 1
ATOM 627 C C . LEU A 1 81 ? 4.451 6.005 -9.516 1.00 91.69 81 LEU A C 1
ATOM 629 O O . LEU A 1 81 ? 4.137 6.309 -8.365 1.00 91.69 81 LEU A O 1
ATOM 633 N N . ASN A 1 82 ? 3.622 6.193 -10.545 1.00 91.69 82 ASN A N 1
ATOM 634 C CA . ASN A 1 82 ? 2.300 6.803 -10.395 1.00 91.69 82 ASN A CA 1
ATOM 635 C C . ASN A 1 82 ? 1.390 5.998 -9.463 1.00 91.69 82 ASN A C 1
ATOM 637 O O . ASN A 1 82 ? 0.597 6.589 -8.732 1.00 91.69 82 ASN A O 1
ATOM 641 N N . ASN A 1 83 ? 1.497 4.668 -9.466 1.00 93.50 83 ASN A N 1
ATOM 642 C CA . ASN A 1 83 ? 0.647 3.811 -8.645 1.00 93.50 83 ASN A CA 1
ATOM 643 C C . ASN A 1 83 ? 0.806 4.057 -7.123 1.00 93.50 83 ASN A C 1
ATOM 645 O O . ASN A 1 83 ? -0.179 4.440 -6.483 1.00 93.50 83 ASN A O 1
ATOM 649 N N . PRO A 1 84 ? 2.003 3.921 -6.514 1.00 95.06 84 PRO A N 1
ATOM 650 C CA . PRO A 1 84 ? 2.194 4.233 -5.103 1.00 95.06 84 PRO A CA 1
ATOM 651 C C . PRO A 1 84 ? 2.002 5.725 -4.802 1.00 95.06 84 PRO A C 1
ATOM 653 O O . PRO A 1 84 ? 1.444 6.048 -3.760 1.00 95.06 84 PRO A O 1
ATOM 656 N N . SER A 1 85 ? 2.355 6.653 -5.704 1.00 95.38 85 SER A N 1
ATOM 657 C CA . SER A 1 85 ? 2.055 8.079 -5.484 1.00 95.38 85 SER A CA 1
ATOM 658 C C . SER A 1 85 ? 0.552 8.345 -5.376 1.00 95.38 85 SER A C 1
ATOM 660 O O . SER A 1 85 ? 0.111 9.082 -4.494 1.00 95.38 85 SER A O 1
ATOM 662 N N . ALA A 1 86 ? -0.255 7.716 -6.232 1.00 96.19 86 ALA A N 1
ATOM 663 C CA . ALA A 1 86 ? -1.705 7.804 -6.143 1.00 96.19 86 ALA A CA 1
ATOM 664 C C . ALA A 1 86 ? -2.237 7.156 -4.855 1.00 96.19 86 ALA A C 1
ATOM 666 O O . ALA A 1 86 ? -3.182 7.686 -4.274 1.00 96.19 86 ALA A O 1
ATOM 667 N N . ALA A 1 87 ? -1.633 6.056 -4.392 1.00 95.62 87 ALA A N 1
ATOM 668 C CA . ALA A 1 87 ? -1.975 5.438 -3.112 1.00 95.62 87 ALA A CA 1
ATOM 669 C C . ALA A 1 87 ? -1.718 6.393 -1.935 1.00 95.62 87 ALA A C 1
ATOM 671 O O . ALA A 1 87 ? -2.659 6.686 -1.208 1.00 95.62 87 ALA A O 1
ATOM 672 N N . VAL A 1 88 ? -0.522 6.994 -1.836 1.00 96.88 88 VAL A N 1
ATOM 673 C CA . VAL A 1 88 ? -0.197 7.992 -0.794 1.00 96.88 88 VAL A CA 1
ATOM 674 C C . VAL A 1 88 ? -1.227 9.120 -0.762 1.00 96.88 88 VAL A C 1
ATOM 676 O O . VAL A 1 88 ? -1.743 9.461 0.300 1.00 96.88 88 VAL A O 1
ATOM 679 N N . VAL A 1 89 ? -1.552 9.700 -1.922 1.00 97.44 89 VAL A N 1
ATOM 680 C CA . VAL A 1 89 ? -2.517 10.808 -2.006 1.00 97.44 89 VAL A CA 1
ATOM 681 C C . VAL A 1 89 ? -3.918 10.373 -1.572 1.00 97.44 89 VAL A C 1
ATOM 683 O O . VAL A 1 89 ? -4.614 11.155 -0.924 1.00 97.44 89 VAL A O 1
ATOM 686 N N . ARG A 1 90 ? -4.351 9.157 -1.930 1.00 97.06 90 ARG A N 1
ATOM 687 C CA . ARG A 1 90 ? -5.653 8.621 -1.511 1.00 97.06 90 ARG A CA 1
ATOM 688 C C . ARG A 1 90 ? -5.692 8.378 -0.004 1.00 97.06 90 ARG A C 1
ATOM 690 O O . ARG A 1 90 ? -6.529 8.994 0.650 1.00 97.06 90 ARG A O 1
ATOM 697 N N . SER A 1 91 ? -4.759 7.596 0.540 1.00 96.94 91 SER A N 1
ATOM 698 C CA . SER A 1 91 ? -4.721 7.258 1.970 1.00 96.94 91 SER A CA 1
ATOM 699 C C . SER A 1 91 ? -4.530 8.509 2.838 1.00 96.94 91 SER A C 1
ATOM 701 O O . SER A 1 91 ? -5.176 8.647 3.869 1.00 96.94 91 SER A O 1
ATOM 703 N N . SER A 1 92 ? -3.767 9.512 2.378 1.00 97.06 92 SER A N 1
ATOM 704 C CA . SER A 1 92 ? -3.636 10.802 3.086 1.00 97.06 92 SER A CA 1
ATOM 705 C C . SER A 1 92 ? -4.951 11.584 3.157 1.00 97.06 92 SER A C 1
ATOM 707 O O . SER A 1 92 ? -5.270 12.180 4.185 1.00 97.06 92 SER A O 1
ATOM 709 N N . LYS A 1 93 ? -5.731 11.612 2.067 1.00 97.00 93 LYS A N 1
ATOM 710 C CA . LYS A 1 93 ? -7.048 12.273 2.054 1.00 97.00 93 LYS A CA 1
ATOM 711 C C . LYS A 1 93 ? -8.050 11.536 2.929 1.00 97.00 93 LYS A C 1
ATOM 713 O O . LYS A 1 93 ? -8.860 12.172 3.598 1.00 97.00 93 LYS A O 1
ATOM 718 N N . GLU A 1 94 ? -8.001 10.212 2.907 1.00 95.88 94 GLU A N 1
ATOM 719 C CA . GLU A 1 94 ? -8.848 9.381 3.746 1.00 95.88 94 GLU A CA 1
ATOM 720 C C . GLU A 1 94 ? -8.519 9.554 5.228 1.00 95.88 94 GLU A C 1
ATOM 722 O O . GLU A 1 94 ? -9.434 9.773 6.018 1.00 95.88 94 GLU A O 1
ATOM 727 N N . LEU A 1 95 ? -7.233 9.601 5.583 1.00 96.00 95 LEU A N 1
ATOM 728 C CA . LEU A 1 95 ? -6.777 9.916 6.934 1.00 96.00 95 LEU A CA 1
ATOM 729 C C . LEU 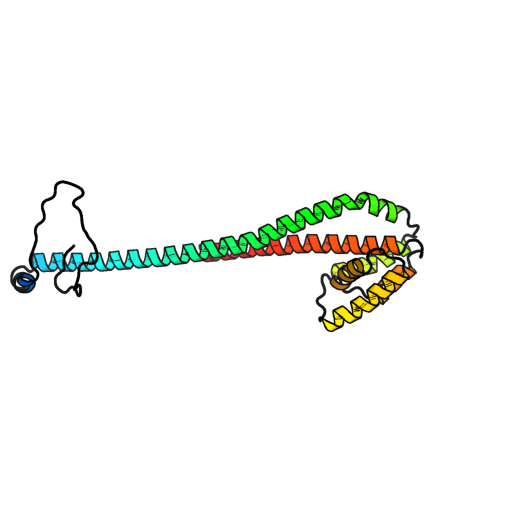A 1 95 ? -7.260 11.297 7.382 1.00 96.00 95 LEU A C 1
ATOM 731 O O . LEU A 1 95 ? -7.787 11.433 8.481 1.00 96.00 95 LEU A O 1
ATOM 735 N N . ALA A 1 96 ? -7.156 12.320 6.529 1.00 95.31 96 ALA A N 1
ATOM 736 C CA . ALA A 1 96 ? -7.671 13.649 6.854 1.00 95.31 96 ALA A CA 1
ATOM 737 C C . ALA A 1 96 ? -9.185 13.623 7.149 1.00 95.31 96 ALA A C 1
ATOM 739 O O . ALA A 1 96 ? -9.615 14.115 8.191 1.00 95.31 96 ALA A O 1
ATOM 740 N N . ARG A 1 97 ? -9.981 12.976 6.285 1.00 93.31 97 ARG A N 1
ATOM 741 C CA . ARG A 1 97 ? -11.433 12.804 6.477 1.00 93.31 97 ARG A CA 1
ATOM 742 C C . ARG A 1 97 ? -11.758 12.027 7.758 1.00 93.31 97 ARG A C 1
ATOM 744 O O . ARG A 1 97 ? -12.713 12.362 8.454 1.00 93.31 97 ARG A O 1
ATOM 751 N N . HIS A 1 98 ? -10.988 10.984 8.055 1.00 91.62 98 HIS A N 1
ATOM 752 C CA . HIS A 1 98 ? -11.128 10.170 9.263 1.00 91.62 98 HIS A CA 1
ATOM 753 C C . HIS A 1 98 ? -10.897 11.002 10.529 1.00 91.62 98 HIS A C 1
ATOM 755 O O . HIS A 1 98 ? -11.707 10.986 11.456 1.00 91.62 98 HIS A O 1
ATOM 761 N N . LEU A 1 99 ? -9.836 11.813 10.534 1.00 90.62 99 LEU A N 1
ATOM 762 C CA . LEU A 1 99 ? -9.486 12.680 11.658 1.00 90.62 99 LEU A CA 1
ATOM 763 C C . LEU A 1 99 ? -10.486 13.829 11.868 1.00 90.62 99 LEU A C 1
ATOM 765 O O . LEU A 1 99 ? -10.738 14.208 13.010 1.00 90.62 99 LEU A O 1
ATOM 769 N N . GLU A 1 100 ? -11.120 14.347 10.812 1.00 89.38 100 GLU A N 1
ATOM 770 C CA . GLU A 1 100 ? -12.184 15.362 10.932 1.00 89.38 100 GLU A CA 1
ATOM 771 C C . GLU A 1 100 ? -13.385 14.876 11.764 1.00 89.38 100 GLU A C 1
ATOM 773 O O . GLU A 1 100 ? -14.055 15.679 12.416 1.00 89.38 100 GLU A O 1
ATOM 778 N N . GLN A 1 101 ? -13.646 13.564 11.791 1.00 79.38 101 GLN A N 1
ATOM 779 C CA . GLN A 1 101 ? -14.754 12.962 12.540 1.00 79.38 101 GLN A CA 1
ATOM 780 C C . GLN A 1 101 ? -14.395 12.638 14.003 1.00 79.38 101 GLN A C 1
ATOM 782 O O . GLN A 1 101 ? -15.284 12.336 14.808 1.00 79.38 101 GLN A O 1
ATOM 787 N N . GLN A 1 102 ? -13.115 12.731 14.387 1.00 80.44 102 GLN A N 1
ATOM 788 C CA . GLN A 1 102 ? -12.663 12.382 15.737 1.00 80.44 102 GLN A CA 1
ATOM 789 C C . GLN A 1 102 ? -13.239 13.251 16.866 1.00 80.44 102 GLN A C 1
ATOM 791 O O . GLN A 1 102 ? -13.569 12.672 17.899 1.00 80.44 102 GLN A O 1
ATOM 796 N N . PRO A 1 103 ? -13.407 14.586 16.752 1.00 82.25 103 PRO A N 1
ATOM 797 C CA . PRO A 1 103 ? -13.813 15.407 17.896 1.00 82.25 103 PRO A CA 1
ATOM 798 C C . PRO A 1 103 ? -15.150 14.997 18.530 1.00 82.25 103 PRO A C 1
ATOM 800 O O . PRO A 1 103 ? -15.269 14.966 19.755 1.00 82.25 103 PRO A O 1
ATOM 803 N N . GLU A 1 104 ? -16.156 14.642 17.725 1.00 78.19 104 GLU A N 1
ATOM 804 C CA . GLU A 1 104 ? -17.457 14.193 18.245 1.00 78.19 104 GLU A CA 1
ATOM 805 C C . GLU A 1 104 ? -17.383 12.795 18.870 1.00 78.19 104 GLU A C 1
ATOM 807 O O . GLU A 1 104 ? -18.020 12.533 19.893 1.00 78.19 104 GLU A O 1
ATOM 812 N N . ARG A 1 105 ? -16.557 11.908 18.307 1.00 76.50 105 ARG A N 1
ATOM 813 C CA . ARG A 1 105 ? -16.325 10.560 18.847 1.00 76.50 105 ARG A CA 1
ATOM 814 C C . ARG A 1 105 ? -15.527 10.616 20.152 1.00 76.50 105 ARG A C 1
ATOM 816 O O . ARG A 1 105 ? -15.916 9.994 21.137 1.00 76.50 105 ARG A O 1
ATOM 823 N N . PHE A 1 106 ? -14.502 11.461 20.218 1.00 81.50 106 PHE A N 1
ATOM 824 C CA . PHE A 1 106 ? -13.698 11.695 21.416 1.00 81.50 106 PHE A CA 1
ATOM 825 C C . PHE A 1 106 ? -14.542 12.220 22.587 1.00 81.50 106 PHE A C 1
ATOM 827 O O . PHE A 1 106 ? -14.385 11.765 23.718 1.00 81.50 106 PHE A O 1
ATOM 834 N N . LYS A 1 107 ? -15.526 13.095 22.329 1.00 82.00 107 LYS A N 1
ATOM 835 C CA . LYS A 1 107 ? -16.489 13.530 23.359 1.00 82.00 107 LYS A CA 1
ATOM 836 C C . LYS A 1 107 ? -17.299 12.378 23.961 1.00 82.00 107 LYS A C 1
ATOM 838 O O . LYS A 1 107 ? -17.670 12.473 25.130 1.00 82.00 107 LYS A O 1
ATOM 843 N N . LYS A 1 108 ? -17.626 11.332 23.188 1.00 78.12 108 LYS A N 1
ATOM 844 C CA . LYS A 1 108 ? -18.324 10.143 23.711 1.00 78.12 108 LYS A CA 1
ATOM 845 C C . LYS A 1 108 ? -17.404 9.352 24.643 1.00 78.12 108 LYS A C 1
ATOM 847 O O . LYS A 1 108 ? -17.835 8.995 25.733 1.00 78.12 108 LYS A O 1
ATOM 852 N N . VAL A 1 109 ? -16.139 9.180 24.257 1.00 81.31 109 VAL A N 1
ATOM 853 C CA . VAL A 1 109 ? -15.120 8.480 25.057 1.00 81.31 109 VAL A CA 1
ATOM 854 C C . VAL A 1 109 ? -14.823 9.214 26.368 1.00 81.31 109 VAL A C 1
ATOM 856 O O . VAL A 1 109 ? -14.791 8.591 27.419 1.00 81.31 109 VAL A O 1
ATOM 859 N N . LEU A 1 110 ? -14.726 10.549 26.358 1.00 84.19 110 LEU A N 1
ATOM 860 C CA . LEU A 1 110 ? -14.506 11.351 27.576 1.00 84.19 110 LEU A CA 1
ATOM 861 C C . LEU A 1 110 ? -15.612 11.216 28.638 1.00 84.19 110 LEU A C 1
ATOM 863 O O . LEU A 1 110 ? -15.409 11.598 29.790 1.00 84.19 110 LEU A O 1
ATOM 867 N N . LYS A 1 111 ? -16.802 10.732 28.264 1.00 83.56 111 LYS A N 1
ATOM 868 C CA . LYS A 1 111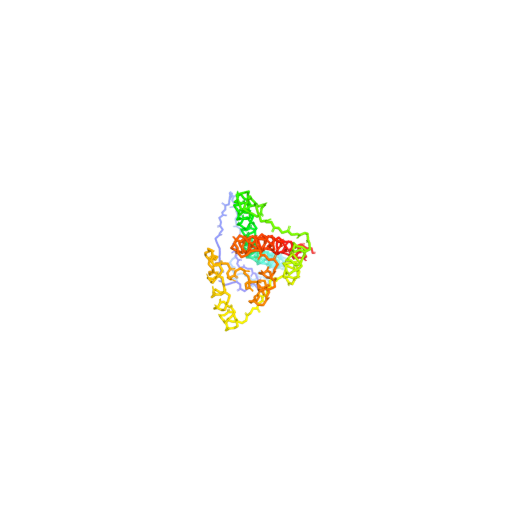 ? -17.905 10.494 29.207 1.00 83.56 111 LYS A CA 1
ATOM 869 C C . LYS A 1 111 ? -17.814 9.132 29.892 1.00 83.56 111 LYS A C 1
ATOM 871 O O . LYS A 1 111 ? -18.534 8.922 30.867 1.00 83.56 111 LYS A O 1
ATOM 876 N N . ILE A 1 112 ? -16.954 8.242 29.399 1.00 85.19 112 ILE A N 1
ATOM 877 C CA . ILE A 1 112 ? -16.746 6.908 29.951 1.00 85.19 112 ILE A CA 1
ATOM 878 C C . ILE A 1 112 ? -16.001 7.052 31.277 1.00 85.19 112 ILE A C 1
ATOM 880 O O . ILE A 1 112 ? -14.888 7.571 31.335 1.00 85.19 112 ILE A O 1
ATOM 884 N N . LYS A 1 113 ? -16.631 6.607 32.365 1.00 85.81 113 LYS A N 1
ATOM 885 C CA . LYS A 1 113 ? -16.007 6.603 33.692 1.00 85.81 113 LYS A CA 1
ATOM 886 C C . LYS A 1 113 ? -15.269 5.290 33.909 1.00 85.81 113 LYS A C 1
ATOM 888 O O . LYS A 1 113 ? -15.895 4.269 34.179 1.00 85.81 113 LYS A O 1
ATOM 893 N N . MET A 1 114 ? -13.946 5.348 33.830 1.00 86.44 114 MET A N 1
ATOM 894 C CA . MET A 1 114 ? -13.040 4.243 34.136 1.00 86.44 114 MET A CA 1
ATOM 895 C C . MET A 1 114 ? -11.960 4.725 35.104 1.00 86.44 114 MET A C 1
ATOM 897 O O . MET A 1 114 ? -11.604 5.902 35.116 1.00 86.44 114 MET A O 1
ATOM 901 N N . SER A 1 115 ? -11.483 3.818 35.952 1.00 90.50 115 SER A N 1
ATOM 902 C CA . SER A 1 115 ? -10.273 4.037 36.747 1.00 90.50 115 SER A CA 1
ATOM 903 C C . SER A 1 115 ? -9.026 3.915 35.873 1.00 90.50 115 SER A C 1
ATOM 905 O O . SER A 1 115 ? -9.060 3.229 34.853 1.00 90.50 115 SER A O 1
ATOM 907 N N . ASP A 1 116 ? -7.917 4.517 36.302 1.00 91.06 116 ASP A N 1
ATOM 908 C CA . ASP A 1 116 ? -6.637 4.449 35.582 1.00 91.06 116 ASP A CA 1
ATOM 909 C C . ASP A 1 116 ? -6.227 2.993 35.295 1.00 91.06 116 ASP A C 1
ATOM 911 O O . ASP A 1 116 ? -5.914 2.655 34.163 1.00 91.06 116 ASP A O 1
ATOM 915 N N . ALA A 1 117 ? -6.379 2.092 36.274 1.00 91.50 117 ALA A N 1
ATOM 916 C CA . ALA A 1 117 ? -6.067 0.670 36.103 1.00 91.50 117 ALA A CA 1
ATOM 917 C C . ALA A 1 117 ? -6.926 -0.030 35.031 1.00 91.50 117 ALA A C 1
ATOM 919 O O . ALA A 1 117 ? -6.447 -0.934 34.351 1.00 91.50 117 ALA A O 1
ATOM 920 N N . GLN A 1 118 ? -8.191 0.372 34.871 1.00 91.06 118 GLN A N 1
ATOM 921 C CA . GLN A 1 118 ? -9.063 -0.168 33.820 1.00 91.06 118 GLN A CA 1
ATOM 922 C C . GLN A 1 118 ? -8.679 0.373 32.442 1.00 91.06 118 GLN A C 1
ATOM 924 O O . GLN A 1 118 ? -8.782 -0.350 31.453 1.00 91.06 118 GLN A O 1
ATOM 929 N N . ILE A 1 119 ? -8.260 1.641 32.376 1.00 90.44 119 ILE A N 1
ATOM 930 C CA . ILE A 1 119 ? -7.765 2.256 31.142 1.00 90.44 119 ILE A CA 1
ATOM 931 C C . ILE A 1 119 ? -6.482 1.546 30.715 1.00 90.44 119 ILE A C 1
ATOM 933 O O . ILE A 1 119 ? -6.424 1.077 29.583 1.00 90.44 119 ILE A O 1
ATOM 937 N N . ASP A 1 120 ? -5.522 1.390 31.628 1.00 92.94 120 ASP A N 1
ATOM 938 C CA . ASP A 1 120 ? -4.243 0.728 31.366 1.00 92.94 120 ASP A CA 1
ATOM 939 C C . ASP A 1 120 ? -4.461 -0.690 30.822 1.00 92.94 120 ASP A C 1
ATOM 941 O O . ASP A 1 120 ? -3.991 -0.999 29.728 1.00 92.94 120 ASP A O 1
ATOM 945 N N . ALA A 1 121 ? -5.265 -1.510 31.510 1.00 91.50 121 ALA A N 1
ATOM 946 C CA . ALA A 1 121 ? -5.555 -2.886 31.099 1.00 91.50 121 ALA A CA 1
ATOM 947 C C . ALA A 1 121 ? -6.243 -2.983 29.724 1.00 91.50 121 ALA A C 1
ATOM 949 O O . ALA A 1 121 ? -5.975 -3.901 28.953 1.00 91.50 121 ALA A O 1
ATOM 950 N N . MET A 1 122 ? -7.131 -2.041 29.394 1.00 92.38 122 MET A N 1
ATOM 951 C CA . MET A 1 122 ? -7.763 -1.986 28.073 1.00 92.38 122 MET A CA 1
ATOM 952 C C . MET A 1 122 ? -6.761 -1.556 26.993 1.00 92.38 122 MET A C 1
ATOM 954 O O . MET A 1 122 ? -6.709 -2.161 25.920 1.00 92.38 122 MET A O 1
ATOM 958 N N . THR A 1 123 ? -5.940 -0.540 27.274 1.00 92.06 123 THR A N 1
ATOM 959 C CA . THR A 1 123 ? -4.935 -0.054 26.321 1.00 92.06 123 THR A CA 1
ATOM 960 C C . THR A 1 123 ? -3.800 -1.042 26.095 1.00 92.06 123 THR A C 1
ATOM 962 O O . THR A 1 123 ? -3.265 -1.071 24.995 1.00 92.06 123 THR A O 1
ATOM 965 N N . GLU A 1 124 ? -3.468 -1.881 27.077 1.00 95.25 124 GLU A N 1
ATOM 966 C CA . GLU A 1 124 ? -2.489 -2.962 26.934 1.00 95.25 124 GLU A CA 1
ATOM 967 C C . GLU A 1 124 ? -2.903 -3.920 25.809 1.00 95.25 124 GLU A C 1
ATOM 969 O O . GLU A 1 124 ? -2.126 -4.139 24.884 1.00 95.25 124 GLU A O 1
ATOM 974 N N . VAL A 1 125 ? -4.166 -4.368 25.793 1.00 95.44 125 VAL A N 1
ATOM 975 C CA . VAL A 1 125 ? -4.700 -5.214 24.709 1.00 95.44 125 VAL A CA 1
ATOM 976 C C . VAL A 1 125 ? -4.619 -4.502 23.355 1.00 95.44 125 VAL A C 1
ATOM 978 O O . VAL A 1 125 ? -4.212 -5.101 22.362 1.00 95.44 125 VAL A O 1
ATOM 981 N N . LEU A 1 126 ? -4.990 -3.218 23.297 1.00 94.62 126 LEU A N 1
ATOM 982 C CA . LEU A 1 126 ? -4.919 -2.441 22.058 1.00 94.62 126 LEU A CA 1
ATOM 983 C C . LEU A 1 126 ? -3.477 -2.319 21.545 1.00 94.62 126 LEU A C 1
ATOM 985 O O . LEU A 1 126 ? -3.232 -2.542 20.360 1.00 94.62 126 LEU A O 1
ATOM 989 N N . PHE A 1 127 ? -2.532 -1.960 22.413 1.00 94.50 127 PHE A N 1
ATOM 990 C CA . PHE A 1 127 ? -1.138 -1.770 22.024 1.00 94.50 127 PHE A CA 1
ATOM 991 C C . PHE A 1 127 ? -0.469 -3.084 21.635 1.00 94.50 127 PHE A C 1
ATOM 993 O O . PHE A 1 127 ? 0.242 -3.097 20.638 1.00 94.50 127 PHE A O 1
ATOM 1000 N N . GLU A 1 128 ? -0.764 -4.194 22.315 1.00 95.69 128 GLU A N 1
ATOM 1001 C CA . GLU A 1 128 ? -0.296 -5.519 21.892 1.00 95.69 128 GLU A CA 1
ATOM 1002 C C . GLU A 1 128 ? -0.733 -5.845 20.455 1.00 95.69 128 GLU A C 1
ATOM 1004 O O . GLU A 1 128 ? 0.056 -6.369 19.667 1.00 95.69 128 GLU A O 1
ATOM 1009 N N . LYS A 1 129 ? -1.975 -5.510 20.083 1.00 95.81 129 LYS A N 1
ATOM 1010 C CA . LYS A 1 129 ? -2.501 -5.739 18.727 1.00 95.81 129 LYS A CA 1
ATOM 1011 C C . LYS A 1 129 ? -1.903 -4.782 17.698 1.00 95.81 129 LYS A C 1
ATOM 1013 O O . LYS A 1 129 ? -1.570 -5.205 16.594 1.00 95.81 129 LYS A O 1
ATOM 1018 N N . LEU A 1 130 ? -1.718 -3.512 18.056 1.00 93.88 130 LEU A N 1
ATOM 1019 C CA . LEU A 1 130 ? -1.050 -2.532 17.194 1.00 93.88 130 LEU A CA 1
ATOM 1020 C C . LEU A 1 130 ? 0.420 -2.908 16.941 1.00 93.88 130 LEU A C 1
ATOM 1022 O O . LEU A 1 130 ? 0.871 -2.834 15.803 1.00 93.88 130 LEU A O 1
ATOM 1026 N N . GLU A 1 131 ? 1.145 -3.369 17.965 1.00 93.56 131 GLU A N 1
ATOM 1027 C CA . GLU A 1 131 ? 2.538 -3.824 17.843 1.00 93.56 131 GLU A CA 1
ATOM 1028 C C . GLU A 1 131 ? 2.676 -5.099 16.999 1.00 93.56 131 GLU A C 1
ATOM 1030 O O . GLU A 1 131 ? 3.665 -5.256 16.280 1.00 93.56 131 GLU A O 1
ATOM 1035 N N . GLN A 1 132 ? 1.692 -6.004 17.054 1.00 92.50 132 GLN A N 1
ATOM 1036 C CA . GLN A 1 132 ? 1.632 -7.168 16.160 1.00 92.50 132 GLN A CA 1
ATOM 1037 C C . GLN A 1 132 ? 1.425 -6.760 14.694 1.00 92.50 132 GLN A C 1
ATOM 1039 O O . GLN A 1 132 ? 1.935 -7.433 13.794 1.00 92.50 132 GLN A O 1
ATOM 1044 N N . GLY A 1 133 ? 0.720 -5.651 14.460 1.00 90.69 133 GLY A N 1
ATOM 1045 C CA . GLY A 1 133 ? 0.427 -5.121 13.136 1.00 90.69 133 GLY A CA 1
ATOM 1046 C C . GLY A 1 133 ? -0.614 -5.943 12.373 1.00 90.69 133 GLY A C 1
ATOM 1047 O O . GLY A 1 133 ? -1.373 -6.725 12.945 1.00 90.69 133 GLY A O 1
ATOM 1048 N N . LEU A 1 134 ? -0.661 -5.747 11.052 1.00 92.00 134 LEU A N 1
ATOM 1049 C CA . LEU A 1 134 ? -1.638 -6.415 10.192 1.00 92.00 134 LEU A CA 1
ATOM 1050 C C . LEU A 1 134 ? -1.384 -7.927 10.107 1.00 92.00 134 LEU A C 1
ATOM 1052 O O . LEU A 1 134 ? -0.290 -8.377 9.754 1.00 92.00 134 LEU A O 1
ATOM 1056 N N . VAL A 1 135 ? -2.430 -8.714 10.346 1.00 93.00 135 VAL A N 1
ATOM 1057 C CA . VAL A 1 135 ? -2.401 -10.179 10.309 1.00 93.00 135 VAL A CA 1
ATOM 1058 C C . VAL A 1 135 ? -3.039 -10.687 9.019 1.00 93.00 135 VAL A C 1
ATOM 1060 O O . VAL A 1 135 ? -4.043 -10.170 8.534 1.00 93.00 135 VAL A O 1
ATOM 1063 N N . ARG A 1 136 ? -2.466 -11.751 8.445 1.00 90.56 136 ARG A N 1
ATOM 1064 C CA . ARG A 1 136 ? -3.022 -12.420 7.265 1.00 90.56 136 ARG A CA 1
ATOM 1065 C C . ARG A 1 136 ? -3.580 -13.787 7.633 1.00 90.56 136 ARG A C 1
ATOM 1067 O O . ARG A 1 136 ? -2.827 -14.748 7.767 1.00 90.56 136 ARG A O 1
ATOM 1074 N N . LEU A 1 137 ? -4.900 -13.866 7.736 1.00 90.69 137 LEU A N 1
ATOM 1075 C CA . LEU A 1 137 ? -5.625 -15.120 7.925 1.00 90.69 137 LEU A CA 1
ATOM 1076 C C . LEU A 1 137 ? -5.893 -15.822 6.588 1.00 90.69 137 LEU A C 1
ATOM 1078 O O . LEU A 1 137 ? -5.889 -15.197 5.519 1.00 90.69 137 LEU A O 1
ATOM 1082 N N . SER A 1 138 ? -6.122 -17.136 6.642 1.00 94.31 138 SER A N 1
ATOM 1083 C CA . SER A 1 138 ? -6.702 -17.848 5.503 1.00 94.31 138 SER A CA 1
ATOM 1084 C C . SER A 1 138 ? -8.163 -17.423 5.316 1.00 94.31 138 SER A C 1
ATOM 1086 O O . SER A 1 138 ? -8.785 -16.902 6.237 1.00 94.31 138 SER A O 1
ATOM 1088 N N . THR A 1 139 ? -8.732 -17.630 4.126 1.00 93.56 139 THR A N 1
ATOM 1089 C CA . THR A 1 139 ? -10.135 -17.261 3.867 1.00 93.56 139 THR A CA 1
ATOM 1090 C C . THR A 1 139 ? -11.102 -17.975 4.809 1.00 93.56 139 THR A C 1
ATOM 1092 O O . THR A 1 139 ? -12.058 -17.357 5.250 1.00 93.56 139 THR A O 1
ATOM 1095 N N . LEU A 1 140 ? -10.841 -19.248 5.127 1.00 94.06 140 LEU A N 1
ATOM 1096 C CA . LEU A 1 140 ? -11.694 -20.020 6.029 1.00 94.06 140 LEU A CA 1
ATOM 1097 C C . LEU A 1 140 ? -11.582 -19.498 7.467 1.00 94.06 140 LEU A C 1
ATOM 1099 O O . LEU A 1 140 ? -12.598 -19.171 8.064 1.00 94.06 140 LEU A O 1
ATOM 1103 N N . ASP A 1 141 ? -10.355 -19.318 7.968 1.00 93.19 141 ASP A N 1
ATOM 1104 C CA . ASP A 1 141 ? -10.140 -18.806 9.330 1.00 93.19 141 ASP A CA 1
ATOM 1105 C C . ASP A 1 141 ? -10.703 -17.387 9.492 1.00 93.19 141 ASP A C 1
ATOM 1107 O O . ASP A 1 141 ? -11.222 -17.044 10.548 1.00 93.19 141 ASP A O 1
ATOM 1111 N N . ARG A 1 142 ? -10.616 -16.552 8.443 1.00 94.19 142 ARG A N 1
ATOM 1112 C CA . ARG A 1 142 ? -11.203 -15.208 8.453 1.00 94.19 142 ARG A CA 1
ATOM 1113 C C . ARG A 1 142 ? -12.715 -15.273 8.643 1.00 94.19 142 ARG A C 1
ATOM 1115 O O . ARG A 1 142 ? -13.212 -14.551 9.491 1.00 94.19 142 ARG A O 1
ATOM 1122 N N . MET A 1 143 ? -13.409 -16.136 7.898 1.00 94.62 143 MET A N 1
ATOM 1123 C CA . MET A 1 143 ? -14.866 -16.285 8.002 1.00 94.62 143 MET A CA 1
ATOM 1124 C C . MET A 1 143 ? -15.296 -16.756 9.395 1.00 94.62 143 MET A C 1
ATOM 1126 O O . MET A 1 143 ? -16.231 -16.196 9.956 1.00 94.62 143 MET A O 1
ATOM 1130 N N . ASP A 1 144 ? -14.592 -17.739 9.963 1.00 94.69 144 ASP A N 1
ATOM 1131 C CA . ASP A 1 144 ? -14.916 -18.275 11.291 1.00 94.69 144 ASP A CA 1
ATOM 1132 C C . ASP A 1 144 ? -14.741 -17.208 12.390 1.00 94.69 144 ASP A C 1
ATOM 1134 O O . ASP A 1 144 ? -15.572 -17.082 13.291 1.00 94.69 144 ASP A O 1
ATOM 1138 N N . VAL A 1 145 ? -13.666 -16.411 12.316 1.00 95.31 145 VAL A N 1
ATOM 1139 C CA . VAL A 1 145 ? -13.422 -15.309 13.262 1.00 95.31 145 VAL A CA 1
ATOM 1140 C C . VAL A 1 145 ? -14.415 -14.164 13.047 1.00 95.31 145 VAL A C 1
ATOM 1142 O O . VAL A 1 145 ? -14.881 -13.574 14.019 1.00 95.31 145 VAL A O 1
ATOM 1145 N N . GLU A 1 146 ? -14.749 -13.852 11.794 1.00 96.50 146 GLU A N 1
ATOM 1146 C CA . GLU A 1 146 ? -15.713 -12.812 11.434 1.00 96.50 146 GLU A CA 1
ATOM 1147 C C . GLU A 1 146 ? -17.097 -13.101 12.005 1.00 96.50 146 GLU A C 1
ATOM 1149 O O . GLU A 1 146 ? -17.644 -12.244 12.694 1.00 96.50 146 GLU A O 1
ATOM 1154 N N . GLU A 1 147 ? -17.622 -14.312 11.809 1.00 96.88 147 GLU A N 1
ATOM 1155 C CA . GLU A 1 147 ? -18.923 -14.720 12.353 1.00 96.88 147 GLU A CA 1
ATOM 1156 C C . GLU A 1 147 ? -18.958 -14.553 13.881 1.00 96.88 147 GLU A C 1
ATOM 1158 O O . GLU A 1 147 ? -19.844 -13.889 14.420 1.00 96.88 147 GLU A O 1
ATOM 1163 N N . ALA A 1 148 ? -17.933 -15.056 14.577 1.00 97.56 148 ALA A N 1
ATOM 1164 C CA . ALA A 1 148 ? -17.850 -14.967 16.032 1.00 97.56 148 ALA A CA 1
ATOM 1165 C C . ALA A 1 148 ? -17.752 -13.518 16.548 1.00 97.56 148 ALA A C 1
ATOM 1167 O O . ALA A 1 148 ? -18.363 -13.172 17.562 1.00 97.56 148 ALA A O 1
ATOM 1168 N N . LEU A 1 149 ? -16.981 -12.662 15.869 1.00 97.81 149 LEU A N 1
ATOM 1169 C CA . LEU A 1 149 ? -16.848 -11.256 16.245 1.00 97.81 149 LEU A CA 1
ATOM 1170 C C . LEU A 1 149 ? -18.130 -10.475 15.967 1.00 97.81 149 LEU A C 1
ATOM 1172 O O . LEU A 1 149 ? -18.545 -9.699 16.824 1.00 97.81 149 LEU A O 1
ATOM 1176 N N . VAL A 1 150 ? -18.765 -10.672 14.811 1.00 98.06 150 VAL A N 1
ATOM 1177 C CA . VAL A 1 150 ? -20.015 -9.985 14.457 1.00 98.06 150 VAL A CA 1
ATOM 1178 C C . VAL A 1 150 ? -21.112 -10.316 15.464 1.00 98.06 150 VAL A C 1
ATOM 1180 O O . VAL A 1 150 ? -21.748 -9.393 15.977 1.00 98.06 150 VAL A O 1
ATOM 1183 N N . ASP A 1 151 ? -21.275 -11.593 15.817 1.00 97.81 151 ASP A N 1
ATOM 1184 C CA . ASP A 1 151 ? -22.244 -12.026 16.829 1.00 97.81 151 ASP A CA 1
ATOM 1185 C C . ASP A 1 151 ? -21.982 -11.346 18.180 1.00 97.81 151 ASP A C 1
ATOM 1187 O O . ASP A 1 151 ? -22.887 -10.775 18.796 1.00 97.81 151 ASP A O 1
ATOM 1191 N N . TRP A 1 152 ? -20.721 -11.326 18.621 1.00 97.88 152 TRP A N 1
ATOM 1192 C CA . TRP A 1 152 ? -20.344 -10.682 19.877 1.00 97.88 152 TRP A CA 1
ATOM 1193 C C . TRP A 1 152 ? -20.610 -9.169 19.863 1.00 97.88 152 TRP A C 1
ATOM 1195 O O . TRP A 1 152 ? -21.121 -8.608 20.835 1.00 97.88 152 TRP A O 1
ATOM 1205 N N . LEU A 1 153 ? -20.279 -8.492 18.761 1.00 97.62 153 LEU A N 1
ATOM 1206 C CA . LEU A 1 153 ? -20.479 -7.051 18.588 1.00 97.62 153 LEU A CA 1
ATOM 1207 C C . LEU A 1 153 ? -21.966 -6.688 18.558 1.00 97.62 153 LEU A C 1
ATOM 1209 O O . LEU A 1 153 ? -22.358 -5.666 19.132 1.00 97.62 153 LEU A O 1
ATOM 1213 N N . TYR A 1 154 ? -22.790 -7.540 17.948 1.00 96.81 154 TYR A N 1
ATOM 1214 C CA . TYR A 1 154 ? -24.241 -7.399 17.940 1.00 96.81 154 TYR A CA 1
ATOM 1215 C C . TYR A 1 154 ? -24.816 -7.476 19.362 1.00 96.81 154 TYR A C 1
ATOM 1217 O O . TYR A 1 154 ? -25.579 -6.596 19.767 1.00 96.81 154 TYR A O 1
ATOM 1225 N N . ASP A 1 155 ? -24.377 -8.454 20.160 1.00 96.00 155 ASP A N 1
ATOM 1226 C CA . ASP A 1 155 ? -24.783 -8.615 21.564 1.00 96.00 155 ASP A CA 1
ATOM 1227 C C . ASP A 1 155 ? -24.369 -7.433 22.461 1.00 96.00 155 ASP A C 1
ATOM 1229 O O . ASP A 1 155 ? -25.005 -7.164 23.489 1.00 96.00 155 ASP A O 1
ATOM 1233 N N . GLN A 1 156 ? -23.308 -6.713 22.083 1.00 94.56 156 GLN A N 1
ATOM 1234 C CA . GLN A 1 156 ? -22.875 -5.491 22.759 1.00 94.56 156 GLN A CA 1
ATOM 1235 C C . GLN A 1 156 ? -23.564 -4.219 22.250 1.00 94.56 156 GLN A C 1
ATOM 1237 O O . GLN A 1 156 ? -23.239 -3.151 22.759 1.00 94.56 156 GLN A O 1
ATOM 1242 N N . GLU A 1 157 ? -24.504 -4.303 21.302 1.00 94.75 157 GLU A N 1
ATOM 1243 C CA . GLU A 1 157 ? -25.191 -3.153 20.685 1.00 94.75 157 GLU A CA 1
ATOM 1244 C C . GLU A 1 157 ? -24.232 -2.193 19.944 1.00 94.75 157 GLU A C 1
ATOM 1246 O O . GLU A 1 157 ? -24.412 -0.970 19.945 1.00 94.75 157 GLU A O 1
ATOM 1251 N N . VAL A 1 158 ? -23.184 -2.734 19.313 1.00 94.00 158 VAL A N 1
ATOM 1252 C CA . VAL A 1 158 ? -22.263 -1.961 18.466 1.00 94.00 158 VAL A CA 1
ATOM 1253 C C . VAL A 1 158 ? -22.943 -1.620 17.135 1.00 94.00 158 VAL A C 1
ATOM 1255 O O . VAL A 1 158 ? -23.572 -2.461 16.500 1.00 94.00 158 VAL A O 1
ATOM 1258 N N . GLU A 1 159 ? -22.818 -0.366 16.706 1.00 91.56 159 GLU A N 1
ATOM 1259 C CA . GLU A 1 159 ? -23.270 0.087 15.384 1.00 91.56 159 GLU A CA 1
ATOM 1260 C C . GLU A 1 159 ? -22.302 -0.395 14.295 1.00 91.56 159 GLU A C 1
ATOM 1262 O O . GLU A 1 159 ? -21.090 -0.304 14.497 1.00 91.56 159 GLU A O 1
ATOM 1267 N N . GLU A 1 160 ? -22.841 -0.853 13.160 1.00 93.81 160 GLU A N 1
ATOM 1268 C CA . GLU A 1 160 ? -22.070 -1.404 12.027 1.00 93.81 160 GLU A CA 1
ATOM 1269 C C . GLU A 1 160 ? -21.112 -2.539 12.465 1.00 93.81 160 GLU A C 1
ATOM 1271 O O . GLU A 1 160 ? -19.897 -2.442 12.270 1.00 93.81 160 GLU A O 1
ATOM 1276 N N . PRO A 1 161 ? -21.626 -3.609 13.112 1.00 95.75 161 PRO A N 1
ATOM 1277 C CA . PRO A 1 161 ? -20.789 -4.664 13.683 1.00 95.75 161 PRO A CA 1
ATOM 1278 C C . PRO A 1 161 ? -19.940 -5.385 12.628 1.00 95.75 161 PRO A C 1
ATOM 1280 O O . PRO A 1 161 ? -18.820 -5.776 12.940 1.00 95.75 161 PRO A O 1
ATOM 1283 N N . GLU A 1 162 ? -20.419 -5.509 11.390 1.00 96.19 162 GLU A N 1
ATOM 1284 C CA . GLU A 1 162 ? -19.682 -6.116 10.278 1.00 96.19 162 GLU A CA 1
ATOM 1285 C C . GLU A 1 162 ? -18.429 -5.303 9.913 1.00 96.19 162 GLU A C 1
ATOM 1287 O O . GLU A 1 162 ? -17.322 -5.838 9.908 1.00 96.19 162 GLU A O 1
ATOM 1292 N N . ASP A 1 163 ? -18.572 -3.989 9.706 1.00 94.25 163 ASP A N 1
ATOM 1293 C CA . ASP A 1 163 ? -17.448 -3.104 9.363 1.00 94.25 163 ASP A CA 1
ATOM 1294 C C . ASP A 1 163 ? -16.424 -3.017 10.509 1.00 94.25 163 ASP A C 1
ATOM 1296 O O . ASP A 1 163 ? -15.208 -2.921 10.299 1.00 94.25 163 ASP A O 1
ATOM 1300 N N . VAL A 1 164 ? -16.909 -3.050 11.754 1.00 95.94 164 VAL A N 1
ATOM 1301 C CA . VAL A 1 164 ? -16.058 -3.070 12.947 1.00 95.94 164 VAL A CA 1
ATOM 1302 C C . VAL A 1 164 ? -15.303 -4.394 13.058 1.00 95.94 164 VAL A C 1
ATOM 1304 O O . VAL A 1 164 ? -14.096 -4.363 13.313 1.00 95.94 164 VAL A O 1
ATOM 1307 N N . ALA A 1 165 ? -15.974 -5.531 12.854 1.00 96.88 165 ALA A N 1
ATOM 1308 C CA . ALA A 1 165 ? -15.348 -6.849 12.863 1.00 96.88 165 ALA A CA 1
ATOM 1309 C C . ALA A 1 165 ? -14.236 -6.929 11.815 1.00 96.88 165 ALA A C 1
ATOM 1311 O O . ALA A 1 165 ? -13.118 -7.312 12.148 1.00 96.88 165 ALA A O 1
ATOM 1312 N N . ASP A 1 166 ? -14.495 -6.472 10.590 1.00 94.50 166 ASP A N 1
ATOM 1313 C CA . ASP A 1 166 ? -13.518 -6.491 9.499 1.00 94.50 166 ASP A CA 1
ATOM 1314 C C . ASP A 1 166 ? -12.202 -5.787 9.869 1.00 94.50 166 ASP A C 1
ATOM 1316 O O . ASP A 1 166 ? -11.105 -6.283 9.593 1.00 94.50 166 ASP A O 1
ATOM 1320 N N . ASN A 1 167 ? -12.304 -4.647 10.554 1.00 94.56 167 ASN A N 1
ATOM 1321 C CA . ASN A 1 167 ? -11.147 -3.879 11.004 1.00 94.56 167 ASN A CA 1
ATOM 1322 C C . ASN A 1 167 ? -10.425 -4.536 12.194 1.00 94.56 167 ASN A C 1
ATOM 1324 O O . ASN A 1 167 ? -9.199 -4.510 12.279 1.00 94.56 167 ASN A O 1
ATOM 1328 N N . LEU A 1 168 ? -11.173 -5.148 13.114 1.00 97.00 168 LEU A N 1
ATOM 1329 C CA . LEU A 1 168 ? -10.623 -5.900 14.243 1.00 97.00 168 LEU A CA 1
ATOM 1330 C C . LEU A 1 168 ? -9.840 -7.137 13.762 1.00 97.00 168 LEU A C 1
ATOM 1332 O O . LEU A 1 168 ? -8.737 -7.405 14.247 1.00 97.00 168 LEU A O 1
ATOM 1336 N N . ILE A 1 169 ? -10.368 -7.855 12.770 1.00 96.62 169 ILE A N 1
ATOM 1337 C CA . ILE A 1 169 ? -9.742 -9.052 12.191 1.00 96.62 169 ILE A CA 1
ATOM 1338 C C . ILE A 1 169 ? -8.414 -8.724 11.516 1.00 96.62 169 ILE A C 1
ATOM 1340 O O . ILE A 1 169 ? -7.461 -9.496 11.639 1.00 96.62 169 ILE A O 1
ATOM 1344 N N . ASP A 1 170 ? -8.329 -7.581 10.831 1.00 95.19 170 ASP A N 1
ATOM 1345 C CA . ASP A 1 170 ? -7.095 -7.133 10.181 1.00 95.19 170 ASP A CA 1
ATOM 1346 C C . ASP A 1 170 ? -5.928 -7.005 11.182 1.00 95.19 170 ASP A C 1
ATOM 1348 O O . ASP A 1 170 ? -4.779 -7.202 10.796 1.00 95.19 170 ASP A O 1
ATOM 1352 N N . TYR A 1 171 ? -6.215 -6.769 12.467 1.00 96.62 171 TYR A N 1
ATOM 1353 C CA . TYR A 1 171 ? -5.241 -6.723 13.570 1.00 96.62 171 TYR A CA 1
ATOM 1354 C C . TYR A 1 171 ? -5.259 -7.978 14.458 1.00 96.62 171 TYR A C 1
ATOM 1356 O O . TYR A 1 171 ? -4.674 -8.000 15.539 1.00 96.62 171 TYR A O 1
ATOM 1364 N N . GLY A 1 172 ? -5.941 -9.039 14.025 1.00 95.81 172 GLY A N 1
ATOM 1365 C CA . GLY A 1 172 ? -5.982 -10.320 14.726 1.00 95.81 172 GLY A CA 1
ATOM 1366 C C . GLY A 1 172 ? -6.710 -10.280 16.068 1.00 95.81 172 GLY A C 1
ATOM 1367 O O . GLY A 1 172 ? -6.365 -11.055 16.963 1.00 95.81 172 GLY A O 1
ATOM 1368 N N . PHE A 1 173 ? -7.673 -9.376 16.260 1.00 97.31 173 PHE A N 1
ATOM 1369 C CA . PHE A 1 173 ? -8.545 -9.420 17.435 1.00 97.31 173 PHE A CA 1
ATOM 1370 C C . PHE A 1 173 ? -9.395 -10.690 17.441 1.00 97.31 173 PHE A C 1
ATOM 1372 O O . PHE A 1 173 ? -9.825 -11.186 16.403 1.00 97.31 173 PHE A O 1
ATOM 1379 N N . THR A 1 174 ? -9.644 -11.187 18.646 1.00 96.25 174 THR A N 1
ATOM 1380 C CA . THR A 1 174 ? -10.499 -12.344 18.915 1.00 96.25 174 THR A CA 1
ATOM 1381 C C . THR A 1 174 ? -11.611 -11.955 19.883 1.00 96.25 174 THR A C 1
ATOM 1383 O O . THR A 1 174 ? -11.542 -10.899 20.524 1.00 96.25 174 THR A O 1
ATOM 1386 N N . VAL A 1 175 ? -12.630 -12.806 20.018 1.00 97.00 175 VAL A N 1
ATOM 1387 C CA . VAL A 1 175 ? -13.693 -12.601 21.013 1.00 97.00 175 VAL A CA 1
ATOM 1388 C C . VAL A 1 175 ? -13.096 -12.543 22.420 1.00 97.00 175 VAL A C 1
ATOM 1390 O O . VAL A 1 175 ? -13.477 -11.686 23.209 1.00 97.00 175 VAL A O 1
ATOM 1393 N N . GLU A 1 176 ? -12.087 -13.363 22.712 1.00 96.75 176 GLU A N 1
ATOM 1394 C CA . GLU A 1 176 ? -11.388 -13.374 23.996 1.00 96.75 176 GLU A CA 1
ATOM 1395 C C . GLU A 1 176 ? -10.722 -12.027 24.312 1.00 96.75 176 GLU A C 1
ATOM 1397 O O . GLU A 1 176 ? -10.698 -11.590 25.464 1.00 96.75 176 GLU A O 1
ATOM 1402 N N . ASP A 1 177 ? -10.184 -11.339 23.304 1.00 96.44 177 ASP A N 1
ATOM 1403 C CA . ASP A 1 177 ? -9.600 -10.009 23.488 1.00 96.44 177 ASP A CA 1
ATOM 1404 C C . ASP A 1 177 ? -10.681 -8.958 23.774 1.00 96.44 177 ASP A C 1
ATOM 1406 O O . ASP A 1 177 ? -10.511 -8.113 24.658 1.00 96.44 177 ASP A O 1
ATOM 1410 N N . LEU A 1 178 ? -11.825 -9.049 23.092 1.00 96.44 178 LEU A N 1
ATOM 1411 C CA . LEU A 1 178 ? -12.974 -8.184 23.351 1.00 96.44 178 LEU A CA 1
ATOM 1412 C C . LEU A 1 178 ? -13.601 -8.444 24.727 1.00 96.44 178 LEU A C 1
ATOM 1414 O O . LEU A 1 178 ? -13.993 -7.494 25.405 1.00 96.44 178 LEU A O 1
ATOM 1418 N N . GLU A 1 179 ? -13.627 -9.691 25.196 1.00 95.69 179 GLU A N 1
ATOM 1419 C CA . GLU A 1 179 ? -14.065 -10.046 26.549 1.00 95.69 179 GLU A CA 1
ATOM 1420 C C . GLU A 1 179 ? -13.141 -9.467 27.627 1.00 95.69 179 GLU A C 1
ATOM 1422 O O . GLU A 1 179 ? -13.625 -8.944 28.637 1.00 95.69 179 GLU A O 1
ATOM 1427 N N . LYS A 1 180 ? -11.817 -9.483 27.411 1.00 95.06 180 LYS A N 1
ATOM 1428 C CA . LYS A 1 180 ? -10.869 -8.800 28.310 1.00 95.06 180 LYS A CA 1
ATOM 1429 C C . LYS A 1 180 ? -11.187 -7.309 28.393 1.00 95.06 180 LYS A C 1
ATOM 1431 O O . LYS A 1 180 ? -11.289 -6.778 29.498 1.00 95.06 180 LYS A O 1
ATOM 1436 N N . ILE A 1 181 ? -11.417 -6.647 27.259 1.00 94.19 181 ILE A N 1
ATOM 1437 C CA . ILE A 1 181 ? -11.774 -5.220 27.214 1.00 94.19 181 ILE A CA 1
ATOM 1438 C C . ILE A 1 181 ? -13.125 -4.966 27.900 1.00 94.19 181 ILE A C 1
ATOM 1440 O O . ILE A 1 181 ? -13.258 -4.029 28.696 1.00 94.19 181 ILE A O 1
ATOM 1444 N N . ALA A 1 182 ? -14.119 -5.819 27.651 1.00 93.75 182 ALA A N 1
ATOM 1445 C CA . ALA A 1 182 ? -15.443 -5.726 28.256 1.00 93.75 182 ALA A CA 1
ATOM 1446 C C . ALA A 1 182 ? -15.400 -5.910 29.779 1.00 93.75 182 ALA A C 1
ATOM 1448 O O . ALA A 1 182 ? -16.133 -5.235 30.495 1.00 93.75 182 ALA A O 1
ATOM 1449 N N . SER A 1 183 ? -14.492 -6.741 30.302 1.00 93.12 183 SER A N 1
ATOM 1450 C CA . SER A 1 183 ? -14.309 -6.905 31.752 1.00 93.12 183 SER A CA 1
ATOM 1451 C C . SER A 1 183 ? -13.857 -5.619 32.461 1.00 93.12 183 SER A C 1
ATOM 1453 O O . SER A 1 183 ? -14.115 -5.447 33.654 1.00 93.12 183 SER A O 1
ATOM 1455 N N . GLN A 1 184 ? -13.215 -4.701 31.730 1.00 91.19 184 GLN A N 1
ATOM 1456 C CA . GLN A 1 184 ? -12.733 -3.418 32.246 1.00 91.19 184 GLN A CA 1
ATOM 1457 C C . GLN A 1 184 ? -13.699 -2.261 31.957 1.00 91.19 184 GLN A C 1
ATOM 1459 O O . GLN A 1 184 ? -13.613 -1.215 32.604 1.00 91.19 184 GLN A O 1
ATOM 1464 N N . THR A 1 185 ? -14.630 -2.441 31.018 1.00 89.38 185 THR A N 1
ATOM 1465 C CA . THR A 1 185 ? -15.476 -1.374 30.475 1.00 89.38 185 THR A CA 1
ATOM 1466 C C . THR A 1 185 ? -16.914 -1.506 30.984 1.00 89.38 185 THR A C 1
ATOM 1468 O O . THR A 1 185 ? -17.520 -2.568 30.847 1.00 89.38 185 THR A O 1
ATOM 1471 N N . PRO A 1 186 ? -17.530 -0.447 31.545 1.00 89.38 186 PRO A N 1
ATOM 1472 C CA . PRO A 1 186 ? -18.951 -0.478 31.880 1.00 89.38 186 PRO A CA 1
ATOM 1473 C C . PRO A 1 186 ? -19.803 -0.823 30.651 1.00 89.38 186 PRO A C 1
ATOM 1475 O O . PRO A 1 186 ? -19.611 -0.231 29.591 1.00 89.38 186 PRO A O 1
ATOM 1478 N N . LYS A 1 187 ? -20.777 -1.734 30.796 1.00 88.44 187 LYS A N 1
ATOM 1479 C CA . LYS A 1 187 ? -21.577 -2.255 29.668 1.00 88.44 187 LYS A CA 1
ATOM 1480 C C . LYS A 1 187 ? -22.210 -1.150 28.808 1.00 88.44 187 LYS A C 1
ATOM 1482 O O . LYS A 1 187 ? -22.176 -1.222 27.589 1.00 88.44 187 LYS A O 1
ATOM 1487 N N . GLU A 1 188 ? -22.704 -0.086 29.440 1.00 89.19 188 GLU A N 1
ATOM 1488 C CA . GLU A 1 188 ? -23.297 1.090 28.775 1.00 89.19 188 GLU A CA 1
ATOM 1489 C C . GLU A 1 188 ? -22.327 1.886 27.879 1.00 89.19 188 GLU A C 1
ATOM 1491 O O . GLU A 1 188 ? -22.743 2.741 27.099 1.00 89.19 188 GLU A O 1
ATOM 1496 N N . HIS A 1 189 ? -21.027 1.632 28.000 1.00 89.69 189 HIS A N 1
ATOM 1497 C CA . HIS A 1 189 ? -19.967 2.299 27.254 1.00 89.69 189 HIS A CA 1
ATOM 1498 C C . HIS A 1 189 ? -19.247 1.371 26.273 1.00 89.69 189 HIS A C 1
ATOM 1500 O O . HIS A 1 189 ? -18.407 1.853 25.510 1.00 89.69 189 HIS A O 1
ATOM 1506 N N . MET A 1 190 ? -19.592 0.079 26.246 1.00 91.56 190 MET A N 1
ATOM 1507 C CA . MET A 1 190 ? -18.933 -0.902 25.388 1.00 91.56 190 MET A CA 1
ATOM 1508 C C . MET A 1 190 ? -19.020 -0.551 23.892 1.00 91.56 190 MET A C 1
ATOM 1510 O O . MET A 1 190 ? -17.966 -0.537 23.252 1.00 91.56 190 MET A O 1
ATOM 1514 N N . PRO A 1 191 ? -20.181 -0.131 23.336 1.00 91.88 191 PRO A N 1
ATOM 1515 C CA . PRO A 1 191 ? -20.253 0.317 21.943 1.00 91.88 191 PRO A CA 1
ATOM 1516 C C . PRO A 1 191 ? -19.262 1.433 21.614 1.00 91.88 191 PRO A C 1
ATOM 1518 O O . PRO A 1 191 ? -18.556 1.391 20.610 1.00 91.88 191 PRO A O 1
ATOM 1521 N N . GLY A 1 192 ? -19.180 2.436 22.494 1.00 89.38 192 GLY A N 1
ATOM 1522 C CA . GLY A 1 192 ? -18.285 3.574 22.315 1.00 89.38 192 GLY A CA 1
ATOM 1523 C C . GLY A 1 192 ? -16.811 3.185 22.407 1.00 89.38 192 GLY A C 1
ATOM 1524 O O . GLY A 1 192 ? -15.996 3.730 21.665 1.00 89.38 192 GLY A O 1
ATOM 1525 N N . MET A 1 193 ? -16.479 2.235 23.286 1.00 91.12 193 MET A N 1
ATOM 1526 C CA . MET A 1 193 ? -15.119 1.727 23.453 1.00 91.12 193 MET A CA 1
ATOM 1527 C C . MET A 1 193 ? -14.649 0.955 22.220 1.00 91.12 193 MET A C 1
ATOM 1529 O O . MET A 1 193 ? -13.585 1.247 21.682 1.00 91.12 193 MET A O 1
ATOM 1533 N N . VAL A 1 194 ? -15.462 0.020 21.724 1.00 93.31 194 VAL A N 1
ATOM 1534 C CA . VAL A 1 194 ? -15.123 -0.754 20.522 1.00 93.31 194 VAL A CA 1
ATOM 1535 C C . VAL A 1 194 ? -15.015 0.151 19.302 1.00 93.31 194 VAL A C 1
ATOM 1537 O O . VAL A 1 194 ? -14.057 0.040 18.538 1.00 93.31 194 VAL A O 1
ATOM 1540 N N . GLN A 1 195 ? -15.955 1.089 19.134 1.00 91.06 195 GLN A N 1
ATOM 1541 C CA . GLN A 1 195 ? -15.864 2.067 18.054 1.00 91.06 195 GLN A CA 1
ATOM 1542 C C . GLN A 1 195 ? -14.550 2.843 18.132 1.00 91.06 195 GLN A C 1
ATOM 1544 O O . GLN A 1 195 ? -13.892 3.007 17.109 1.00 91.06 195 GLN A O 1
ATOM 1549 N N . TRP A 1 196 ? -14.145 3.293 19.325 1.00 91.25 196 TRP A N 1
ATOM 1550 C CA . TRP A 1 196 ? -12.877 3.995 19.521 1.00 91.25 196 TRP A CA 1
ATOM 1551 C C . TRP A 1 196 ? -11.660 3.129 19.170 1.00 91.25 196 TRP A C 1
ATOM 1553 O O . TRP A 1 196 ? -10.787 3.607 18.446 1.00 91.25 196 TRP A O 1
ATOM 1563 N N . ILE A 1 197 ? -11.635 1.861 19.592 1.00 93.38 197 ILE A N 1
ATOM 1564 C CA . ILE A 1 197 ? -10.589 0.901 19.208 1.00 93.38 197 ILE A CA 1
ATOM 1565 C C . ILE A 1 197 ? -10.517 0.785 17.686 1.00 93.38 197 ILE A C 1
ATOM 1567 O O . ILE A 1 197 ? -9.463 1.032 17.107 1.00 93.38 197 ILE A O 1
ATOM 1571 N N . SER A 1 198 ? -11.645 0.521 17.024 1.00 93.50 198 SER A N 1
ATOM 1572 C CA . SER A 1 198 ? -11.713 0.442 15.562 1.00 93.50 198 SER A CA 1
ATOM 1573 C C . SER A 1 198 ? -11.188 1.729 14.900 1.00 93.50 198 SER A C 1
ATOM 1575 O O . SER A 1 198 ? -10.396 1.665 13.965 1.00 93.50 198 SER A O 1
ATOM 1577 N N . GLN A 1 199 ? -11.491 2.918 15.439 1.00 91.38 199 GLN A N 1
ATOM 1578 C CA . GLN A 1 199 ? -10.924 4.171 14.916 1.00 91.38 199 GLN A CA 1
ATOM 1579 C C . GLN A 1 199 ? -9.397 4.247 15.021 1.00 91.38 199 GLN A C 1
ATOM 1581 O O . GLN A 1 199 ? -8.752 4.792 14.118 1.00 91.38 199 GLN A O 1
ATOM 1586 N N . MET A 1 200 ? -8.823 3.752 16.119 1.00 92.69 200 MET A N 1
ATOM 1587 C CA . MET A 1 200 ? -7.372 3.691 16.294 1.00 92.69 200 MET A CA 1
ATOM 1588 C C . MET A 1 200 ? -6.751 2.746 15.264 1.00 92.69 200 MET A C 1
ATOM 1590 O O . MET A 1 200 ? -5.806 3.144 14.587 1.00 92.69 200 MET A O 1
ATOM 1594 N N . LEU A 1 201 ? -7.349 1.570 15.053 1.00 95.19 201 LEU A N 1
ATOM 1595 C CA . LEU A 1 201 ? -6.909 0.606 14.039 1.00 95.19 201 LEU A CA 1
ATOM 1596 C C . LEU A 1 201 ? -6.989 1.178 12.617 1.00 95.19 201 LEU A C 1
ATOM 1598 O O . LEU A 1 201 ? -6.036 1.074 11.853 1.00 95.19 201 LEU A O 1
ATOM 1602 N N . THR A 1 202 ? -8.077 1.875 12.269 1.00 94.00 202 THR A N 1
ATOM 1603 C CA . THR A 1 202 ? -8.195 2.548 10.962 1.00 94.00 202 THR A CA 1
ATOM 1604 C C . THR A 1 202 ? -7.109 3.608 10.778 1.00 94.00 202 THR A C 1
ATOM 1606 O O . THR A 1 202 ? -6.558 3.750 9.688 1.00 94.00 202 THR A O 1
ATOM 1609 N N . THR A 1 203 ? -6.801 4.364 11.837 1.00 94.31 203 THR A N 1
ATOM 1610 C CA . THR A 1 203 ? -5.746 5.387 11.799 1.00 94.31 203 THR A CA 1
ATOM 1611 C C . THR A 1 203 ? -4.396 4.738 11.519 1.00 94.31 203 THR A C 1
ATOM 1613 O O . THR A 1 203 ? -3.697 5.174 10.606 1.00 94.31 203 THR A O 1
ATOM 1616 N N . GLU A 1 204 ? -4.065 3.676 12.254 1.00 95.19 204 GLU A N 1
ATOM 1617 C CA . GLU A 1 204 ? -2.816 2.936 12.084 1.00 95.19 204 GLU A CA 1
ATOM 1618 C C . GLU A 1 204 ? -2.703 2.338 10.675 1.00 95.19 204 GLU A C 1
ATOM 1620 O O . GLU A 1 204 ? -1.683 2.502 10.008 1.00 95.19 204 GLU A O 1
ATOM 1625 N N . LYS A 1 205 ? -3.782 1.736 10.164 1.00 95.00 205 LYS A N 1
ATOM 1626 C CA . LYS A 1 205 ? -3.830 1.152 8.817 1.00 95.00 205 LYS A CA 1
ATOM 1627 C C . LYS A 1 205 ? -3.539 2.191 7.735 1.00 95.00 205 LYS A C 1
ATOM 1629 O O . LYS A 1 205 ? -2.711 1.952 6.859 1.00 95.00 205 LYS A O 1
ATOM 1634 N N . LEU A 1 206 ? -4.172 3.364 7.809 1.00 95.94 206 LEU A N 1
ATOM 1635 C CA . LEU A 1 206 ? -3.963 4.448 6.842 1.00 95.94 206 LEU A CA 1
ATOM 1636 C C . LEU A 1 206 ? -2.543 5.021 6.905 1.00 95.94 206 LEU A C 1
ATOM 1638 O O . LEU A 1 206 ? -1.977 5.369 5.867 1.00 95.94 206 LEU A O 1
ATOM 1642 N N . VAL A 1 207 ? -1.961 5.119 8.103 1.00 96.12 207 VAL A N 1
ATOM 1643 C CA . VAL A 1 207 ? -0.559 5.524 8.276 1.00 96.12 207 VAL A CA 1
ATOM 1644 C C . VAL A 1 207 ? 0.375 4.486 7.648 1.00 96.12 207 VAL A C 1
ATOM 1646 O O . VAL A 1 207 ? 1.237 4.864 6.852 1.00 96.12 207 VAL A O 1
ATOM 1649 N N . GLY A 1 208 ? 0.148 3.197 7.912 1.00 95.31 208 GLY A N 1
ATOM 1650 C CA . GLY A 1 208 ? 0.911 2.096 7.320 1.00 95.31 208 GLY A CA 1
ATOM 1651 C C . GLY A 1 208 ? 0.845 2.075 5.790 1.00 95.31 208 GLY A C 1
ATOM 1652 O O . GLY A 1 208 ? 1.873 1.968 5.127 1.00 95.31 208 GLY A O 1
ATOM 1653 N N . GLU A 1 209 ? -0.333 2.290 5.194 1.00 95.69 209 GLU A N 1
ATOM 1654 C CA . GLU A 1 209 ? -0.479 2.382 3.733 1.00 95.69 209 GLU A CA 1
ATOM 1655 C C . GLU A 1 209 ? 0.342 3.528 3.119 1.00 95.69 209 GLU A C 1
ATOM 1657 O O . GLU A 1 209 ? 0.930 3.383 2.039 1.00 95.69 209 GLU A O 1
ATOM 1662 N N . ILE A 1 210 ? 0.387 4.681 3.795 1.00 97.19 210 ILE A N 1
ATOM 1663 C CA . ILE A 1 210 ? 1.190 5.832 3.369 1.00 97.19 210 ILE A CA 1
ATOM 1664 C C . ILE A 1 210 ? 2.680 5.498 3.460 1.00 97.19 210 ILE A C 1
ATOM 1666 O O . ILE A 1 210 ? 3.430 5.822 2.531 1.00 97.19 210 ILE A O 1
ATOM 1670 N N . GLU A 1 211 ? 3.113 4.860 4.547 1.00 96.81 211 GLU A N 1
ATOM 1671 C CA . GLU A 1 211 ? 4.501 4.451 4.752 1.00 96.81 211 GLU A CA 1
ATOM 1672 C C . GLU A 1 211 ? 4.948 3.428 3.702 1.00 96.81 211 GLU A C 1
ATOM 1674 O O . GLU A 1 211 ? 5.971 3.632 3.039 1.00 96.81 211 GLU A O 1
ATOM 1679 N N . ASP A 1 212 ? 4.152 2.387 3.465 1.00 95.19 212 ASP A N 1
ATOM 1680 C CA . ASP A 1 212 ? 4.424 1.346 2.475 1.00 95.19 212 ASP A CA 1
ATOM 1681 C C . ASP A 1 212 ? 4.531 1.927 1.066 1.00 95.19 212 ASP A C 1
ATOM 1683 O O . ASP A 1 212 ? 5.489 1.667 0.324 1.00 95.19 212 ASP A O 1
ATOM 1687 N N . ALA A 1 213 ? 3.563 2.757 0.675 1.00 96.12 213 ALA A N 1
ATOM 1688 C CA . ALA A 1 213 ? 3.568 3.388 -0.635 1.00 96.12 213 ALA A CA 1
ATOM 1689 C C . ALA A 1 213 ? 4.757 4.354 -0.795 1.00 96.12 213 ALA A C 1
ATOM 1691 O O . ALA A 1 213 ? 5.412 4.360 -1.842 1.00 96.12 213 ALA A O 1
ATOM 1692 N N . SER A 1 214 ? 5.105 5.109 0.249 1.00 96.25 214 SER A N 1
ATOM 1693 C CA . SER A 1 214 ? 6.270 6.004 0.249 1.00 96.25 214 SER A CA 1
ATOM 1694 C C . SER A 1 214 ? 7.591 5.233 0.162 1.00 96.25 214 SER A C 1
ATOM 1696 O O . SER A 1 214 ? 8.477 5.595 -0.620 1.00 96.25 214 SER A O 1
ATOM 1698 N N . SER A 1 215 ? 7.706 4.120 0.885 1.00 95.88 215 SER A N 1
ATOM 1699 C CA . SER A 1 215 ? 8.859 3.217 0.841 1.00 95.88 215 SER A CA 1
ATOM 1700 C C . SER A 1 215 ? 9.035 2.600 -0.544 1.00 95.88 215 SER A C 1
ATOM 1702 O O . SER A 1 215 ? 10.147 2.561 -1.078 1.00 95.88 215 SER A O 1
ATOM 1704 N N . ARG A 1 216 ? 7.936 2.199 -1.195 1.00 94.44 216 ARG A N 1
ATOM 1705 C CA . ARG A 1 216 ? 7.960 1.720 -2.585 1.00 94.44 216 ARG A CA 1
ATOM 1706 C C . ARG A 1 216 ? 8.457 2.789 -3.555 1.00 94.44 216 ARG A C 1
ATOM 1708 O O . ARG A 1 216 ? 9.282 2.466 -4.407 1.00 94.44 216 ARG A O 1
ATOM 1715 N N . ILE A 1 217 ? 8.025 4.046 -3.410 1.00 93.38 217 ILE A N 1
ATOM 1716 C CA . ILE A 1 217 ? 8.546 5.167 -4.217 1.00 93.38 217 ILE A CA 1
ATOM 1717 C C . ILE A 1 217 ? 10.057 5.307 -4.010 1.00 93.38 217 ILE A C 1
ATOM 1719 O O . ILE A 1 217 ? 10.804 5.367 -4.986 1.00 93.38 217 ILE A O 1
ATOM 1723 N N . SER A 1 218 ? 10.518 5.314 -2.757 1.00 92.94 218 SER A N 1
ATOM 1724 C CA . SER A 1 218 ? 11.943 5.438 -2.425 1.00 92.94 218 SER A CA 1
ATOM 1725 C C . SER A 1 218 ? 12.779 4.315 -3.054 1.00 92.94 218 SER A C 1
ATOM 1727 O O . SER A 1 218 ? 13.755 4.583 -3.759 1.00 92.94 218 SER A O 1
ATOM 1729 N N . ASN A 1 219 ? 12.345 3.061 -2.899 1.00 90.94 219 ASN A N 1
ATOM 1730 C CA . ASN A 1 219 ? 13.011 1.888 -3.472 1.00 90.94 219 ASN A CA 1
ATOM 1731 C C . ASN A 1 219 ? 13.062 1.935 -5.005 1.00 90.94 219 ASN A C 1
ATOM 1733 O O . ASN A 1 219 ? 14.085 1.596 -5.607 1.00 90.94 219 ASN A O 1
ATOM 1737 N N . LEU A 1 220 ? 11.985 2.394 -5.645 1.00 89.69 220 LEU A N 1
ATOM 1738 C CA . LEU A 1 220 ? 11.927 2.555 -7.095 1.00 89.69 220 LEU A CA 1
ATOM 1739 C C . LEU A 1 220 ? 12.908 3.641 -7.571 1.00 89.69 220 LEU A C 1
ATOM 1741 O O . LEU A 1 220 ? 13.671 3.414 -8.510 1.00 89.69 220 LEU A O 1
ATOM 1745 N N . VAL A 1 221 ? 12.973 4.781 -6.872 1.00 87.69 221 VAL A N 1
ATOM 1746 C CA . VAL A 1 221 ? 13.936 5.865 -7.142 1.00 87.69 221 VAL A CA 1
ATOM 1747 C C . VAL A 1 221 ? 15.387 5.405 -6.978 1.00 87.69 221 VAL A C 1
ATOM 1749 O O . VAL A 1 221 ? 16.226 5.699 -7.834 1.00 87.69 221 VAL A O 1
ATOM 1752 N N . LEU A 1 222 ? 15.693 4.663 -5.910 1.00 86.62 222 LEU A N 1
ATOM 1753 C CA . LEU A 1 222 ? 17.025 4.094 -5.680 1.00 86.62 222 LEU A CA 1
ATOM 1754 C C . LEU A 1 222 ? 17.415 3.102 -6.782 1.00 86.62 222 LEU A C 1
ATOM 1756 O O . LEU A 1 222 ? 18.532 3.168 -7.302 1.00 86.62 222 LEU A O 1
ATOM 1760 N N . SER A 1 223 ? 16.478 2.245 -7.190 1.00 83.06 223 SER A N 1
ATOM 1761 C CA . SER A 1 223 ? 16.696 1.275 -8.265 1.00 83.06 223 SER A CA 1
ATOM 1762 C C . SER A 1 223 ? 17.050 1.973 -9.581 1.00 83.06 223 SER A C 1
ATOM 1764 O O . SER A 1 223 ? 18.030 1.601 -10.223 1.00 83.06 223 SER A O 1
ATOM 1766 N N . ILE A 1 224 ? 16.353 3.053 -9.954 1.00 77.25 224 ILE A N 1
ATOM 1767 C CA . ILE A 1 224 ? 16.680 3.828 -11.168 1.00 77.25 224 ILE A CA 1
ATOM 1768 C C . ILE A 1 224 ? 18.091 4.418 -11.096 1.00 77.25 224 ILE A C 1
ATOM 1770 O O . ILE A 1 224 ? 18.851 4.333 -12.064 1.00 77.25 224 ILE A O 1
ATOM 1774 N N . LYS A 1 225 ? 18.465 5.013 -9.955 1.00 73.81 225 LYS A N 1
ATOM 1775 C CA . LYS A 1 225 ? 19.800 5.604 -9.783 1.00 73.81 225 LYS A CA 1
ATOM 1776 C C . LYS A 1 225 ? 20.908 4.571 -9.998 1.00 73.81 225 LYS A C 1
ATOM 1778 O O . LYS A 1 225 ? 21.901 4.908 -10.631 1.00 73.81 225 LYS A O 1
ATOM 1783 N N . SER A 1 226 ? 20.717 3.324 -9.559 1.00 66.50 226 SER A N 1
ATOM 1784 C CA . SER A 1 226 ? 21.687 2.242 -9.800 1.00 66.50 226 SER A CA 1
ATOM 1785 C C . SER A 1 226 ? 21.799 1.790 -11.261 1.00 66.50 226 SER A C 1
ATOM 1787 O O . SER A 1 226 ? 22.833 1.264 -11.640 1.00 66.50 226 SER A O 1
ATOM 1789 N N . TYR A 1 227 ? 20.769 2.005 -12.087 1.00 60.03 227 TYR A N 1
ATOM 1790 C CA . TYR A 1 227 ? 20.805 1.692 -13.524 1.00 60.03 227 TYR A CA 1
ATOM 1791 C C . TYR A 1 227 ? 21.395 2.817 -14.383 1.00 60.03 227 TYR A C 1
ATOM 1793 O O . TYR A 1 227 ? 21.764 2.582 -15.532 1.00 60.03 227 TYR A O 1
ATOM 1801 N N . THR A 1 228 ? 21.421 4.047 -13.862 1.00 57.78 228 THR A N 1
ATOM 1802 C CA . THR A 1 228 ? 21.855 5.238 -14.613 1.00 57.78 228 THR A CA 1
ATOM 1803 C C . THR A 1 228 ? 23.327 5.595 -14.344 1.00 57.78 228 THR A C 1
ATOM 1805 O O . THR A 1 228 ? 23.886 6.434 -15.051 1.00 57.78 228 THR A O 1
ATOM 1808 N N . HIS A 1 229 ? 23.944 4.961 -13.341 1.00 47.22 229 HIS A N 1
ATOM 1809 C CA . HIS A 1 229 ? 25.373 5.026 -13.018 1.00 47.22 229 HIS A CA 1
ATOM 1810 C C . HIS A 1 229 ? 26.091 3.753 -13.462 1.00 47.22 229 HIS A C 1
ATOM 1812 O O . HIS A 1 229 ? 27.249 3.886 -13.919 1.00 47.22 229 HIS A O 1
#

pLDDT: mean 90.08, std 7.33, range [47.22, 98.06]